Protein AF-A0A5N8TF70-F1 (afdb_monomer)

Radius of gyration: 18.26 Å; Cα contacts (8 Å, |Δi|>4): 364; chains: 1; bounding box: 49×34×46 Å

Sequence (212 aa):
QWVAPNDLQQQDSGERATALRNVDLVRLGMAGNLKGFQLQIANGDVVRGDEVDYNGQPAGYAKDAWEVQNYVSKHDNQTLWDNNQYKFPYAMPLSTRVRAQAVSLSTALLGQGVPFIHMGSELLRSKSMQRDSYDSGDWYNRVDFTQQTTQWDKGLPREDKDGYNWPMIETVIANHNSEAKPTPQAISNMDSYFNELVALRTSSGLFHLGQG

Solvent-accessible surface area (backbone atoms only — not comparable to full-atom values): 11614 Å² total; per-residue (Å²): 130,97,74,73,75,25,87,83,58,76,93,60,91,59,53,64,60,52,52,40,51,51,48,42,53,50,53,40,45,28,67,8,24,21,28,81,48,72,46,73,39,79,90,67,52,76,41,38,23,44,71,38,78,48,94,89,36,54,54,14,72,28,68,30,12,69,78,29,76,32,58,80,39,43,82,66,44,38,29,52,49,35,53,44,55,80,54,46,33,46,85,50,48,41,72,56,53,46,51,51,52,48,55,53,51,42,51,24,50,62,9,32,18,40,59,46,81,36,91,42,64,44,48,57,32,20,34,19,64,25,42,73,52,91,83,51,57,63,78,37,66,48,77,52,89,84,41,64,54,56,24,57,85,73,55,80,42,60,56,96,81,38,46,91,48,42,71,58,49,52,53,45,56,69,58,22,57,71,34,70,55,71,44,40,67,54,24,52,50,33,37,51,50,43,53,50,46,52,50,58,34,73,71,42,67,84,38,53,70,50,73,96

pLDDT: mean 96.02, std 6.33, range [58.78, 98.88]

Nearest PDB structures (foldseek):
  2fgz-assembly1_A  TM=9.613E-01  e=2.473E-21  Klebsiella pneumoniae
  6j34-assembly1_A  TM=9.631E-01  e=2.776E-21  Klebsiella pneumoniae
  6j35-assembly2_B  TM=9.660E-01  e=3.498E-21  Klebsiella pneumoniae
  6j33-assembly2_B  TM=9.660E-01  e=3.498E-21  Klebsiella pneumoniae
  2fhc-assembly1_A  TM=9.626E-01  e=3.116E-21  Klebsiella pneumoniae

Foldseek 3Di:
DQDAFAPPDDDDPCPNVVVQLVVVLLVCVLQLLAQADWDQGPVRDIDGQQPRDDPNGRSRDDQWSAVDEDEDAAQAFWGPLLVVLLGHYLPQALLNSLVVLLVSQLSQLQGQHHYDDYPCSLQSAGLQRARGCVPVPCQSVPDDPVLAAHSHPVDDYDCVRCVVCVVVSCVSSVRSPCRSGDGSVSRVVSNVSVVVSNCVCVVDCVSHVGGD

Secondary structure (DSSP, 8-state):
------TTPPP-TTHHHHHHHHHHHHHHHHTT-BSS-EEE-TTS-EEEGGGSEETTEES--BSSGGG-EE-S--SSS--HHHHHHHHS-TT--HHHHHHHHHHHHHHHHSSSSEE---TTGGGT---TT-S--TTSHHHHH---TTSS--STTSSPPPHHHHGGGHHHHHHHHHHHTTTTS--HHHHHHHHHHHHHHHHHHHT-GGG-----

Structure (mmCIF, N/CA/C/O backbone):
data_AF-A0A5N8TF70-F1
#
_entry.id   AF-A0A5N8TF70-F1
#
loop_
_atom_site.group_PDB
_atom_site.id
_atom_site.type_symbol
_atom_site.label_atom_id
_atom_site.label_alt_id
_atom_site.label_comp_id
_atom_site.label_asym_id
_atom_site.label_entity_id
_atom_site.label_seq_id
_atom_site.pdbx_PDB_ins_code
_atom_site.Cartn_x
_atom_site.Cartn_y
_atom_site.Cartn_z
_atom_site.occupancy
_atom_site.B_iso_or_equiv
_atom_site.auth_seq_id
_atom_site.auth_comp_id
_atom_site.auth_asym_id
_atom_site.auth_atom_id
_atom_site.pdbx_PDB_model_num
ATOM 1 N N . GLN A 1 1 ? -13.957 15.164 -8.367 1.00 58.78 1 GLN A N 1
ATOM 2 C CA . GLN A 1 1 ? -13.851 13.770 -8.848 1.00 58.78 1 GLN A CA 1
ATOM 3 C C . GLN A 1 1 ? -13.478 12.902 -7.645 1.00 58.78 1 GLN A C 1
ATOM 5 O O . GLN A 1 1 ? -12.607 13.328 -6.901 1.00 58.78 1 GLN A O 1
ATOM 10 N N . TRP A 1 2 ? -14.182 11.791 -7.379 1.00 69.38 2 TRP A N 1
ATOM 11 C CA . TRP A 1 2 ? -14.006 10.974 -6.152 1.00 69.38 2 TRP A CA 1
ATOM 12 C C . TRP A 1 2 ? -13.052 9.781 -6.328 1.00 69.38 2 TRP A C 1
ATOM 14 O O . TRP A 1 2 ? -12.608 9.206 -5.342 1.00 69.38 2 TRP A O 1
ATOM 24 N N . VAL A 1 3 ? -12.747 9.419 -7.576 1.00 82.00 3 VAL A N 1
ATOM 25 C CA . VAL A 1 3 ? -11.869 8.306 -7.960 1.00 82.00 3 VAL A CA 1
ATOM 26 C C . VAL A 1 3 ? -10.959 8.739 -9.111 1.00 82.00 3 VAL A C 1
ATOM 28 O O . VAL A 1 3 ? -11.325 9.624 -9.888 1.00 82.00 3 VAL A O 1
ATOM 31 N N . ALA A 1 4 ? -9.785 8.121 -9.220 1.00 86.25 4 ALA A N 1
ATOM 32 C CA . ALA A 1 4 ? -8.862 8.286 -10.341 1.00 86.25 4 ALA A CA 1
ATOM 33 C C . ALA A 1 4 ? -8.751 6.939 -11.082 1.00 86.25 4 ALA A C 1
ATOM 35 O O . ALA A 1 4 ? -7.916 6.123 -10.690 1.00 86.25 4 ALA A O 1
ATOM 36 N N . PRO A 1 5 ? -9.624 6.666 -12.071 1.00 88.56 5 PRO A N 1
ATOM 37 C CA . PRO A 1 5 ? -9.598 5.406 -12.809 1.00 88.56 5 PRO A CA 1
ATOM 38 C C . PRO A 1 5 ? -8.309 5.301 -13.627 1.00 88.56 5 PRO A C 1
ATOM 40 O O . PRO A 1 5 ? -7.808 6.313 -14.121 1.00 88.56 5 PRO A O 1
ATOM 43 N N . ASN A 1 6 ? -7.773 4.088 -13.760 1.00 91.75 6 ASN A N 1
ATOM 44 C CA . ASN A 1 6 ? -6.630 3.850 -14.640 1.00 91.75 6 ASN A CA 1
ATOM 45 C C . ASN A 1 6 ? -7.067 3.774 -16.112 1.00 91.75 6 ASN A C 1
ATOM 47 O O . ASN A 1 6 ? -8.250 3.674 -16.429 1.00 91.75 6 ASN A O 1
ATOM 51 N N . ASP A 1 7 ? -6.094 3.793 -17.015 1.00 93.31 7 ASP A N 1
ATOM 52 C CA . ASP A 1 7 ? -6.307 3.875 -18.464 1.00 93.31 7 ASP A CA 1
ATOM 53 C C . ASP A 1 7 ? -6.914 2.602 -19.081 1.00 93.31 7 ASP A C 1
ATOM 55 O O . ASP A 1 7 ? -7.324 2.609 -20.240 1.00 93.31 7 ASP A O 1
ATOM 59 N N . LEU A 1 8 ? -6.971 1.506 -18.318 1.00 89.62 8 LEU A N 1
ATOM 60 C CA . LEU A 1 8 ? -7.546 0.226 -18.745 1.00 89.62 8 LEU A CA 1
ATOM 61 C C . LEU A 1 8 ? -8.953 -0.004 -18.187 1.00 89.62 8 LEU A C 1
ATOM 63 O O . LEU A 1 8 ? -9.647 -0.932 -18.607 1.00 89.62 8 LEU A O 1
ATOM 67 N N . GLN A 1 9 ? -9.375 0.816 -17.230 1.00 84.38 9 GLN A N 1
ATOM 68 C CA . GLN A 1 9 ? -10.684 0.725 -16.620 1.00 84.38 9 GLN A CA 1
ATOM 69 C C . GLN A 1 9 ? -11.727 1.332 -17.561 1.00 84.38 9 GLN A C 1
ATOM 71 O O . GLN A 1 9 ? -11.659 2.502 -17.934 1.00 84.38 9 GLN A O 1
ATOM 76 N N . GLN A 1 10 ? -12.721 0.531 -17.941 1.00 76.62 10 GLN A N 1
ATOM 77 C CA . GLN A 1 10 ? -13.900 1.042 -18.636 1.00 76.62 10 GLN A CA 1
ATOM 78 C C . GLN A 1 10 ? -14.737 1.848 -17.638 1.00 76.62 10 GLN A C 1
ATOM 80 O O . GLN A 1 10 ? -14.970 1.372 -16.529 1.00 76.62 10 GLN A O 1
ATOM 85 N N . GLN A 1 11 ? -15.179 3.053 -18.019 1.00 68.12 11 GLN A N 1
ATOM 86 C CA . GLN A 1 11 ? -16.009 3.887 -17.146 1.00 68.12 11 GLN A CA 1
ATOM 87 C C . GLN A 1 11 ? -17.294 3.145 -16.765 1.00 68.12 11 GLN A C 1
ATOM 89 O O . GLN A 1 11 ? -18.118 2.855 -17.634 1.00 68.12 11 GLN A O 1
ATOM 94 N N . ASP A 1 12 ? -17.483 2.891 -15.469 1.00 68.50 12 ASP A N 1
ATOM 95 C CA . ASP A 1 12 ? -18.727 2.343 -14.924 1.00 68.50 12 ASP A CA 1
ATOM 96 C C . ASP A 1 12 ? -19.321 3.248 -13.828 1.00 68.50 12 ASP A C 1
ATOM 98 O O . ASP A 1 12 ? -18.643 3.854 -12.999 1.00 68.50 12 ASP A O 1
ATOM 102 N N . SER A 1 13 ? -20.649 3.298 -13.811 1.00 63.06 13 SER A N 1
ATOM 103 C CA . SER A 1 13 ? -21.499 3.901 -12.789 1.00 63.06 13 SER A CA 1
ATOM 104 C C . SER A 1 13 ? -21.288 3.356 -11.361 1.00 63.06 13 SER A C 1
ATOM 106 O O . SER A 1 13 ? -21.580 4.069 -10.397 1.00 63.06 13 SER A O 1
ATOM 108 N N . GLY A 1 14 ? -20.756 2.135 -11.194 1.00 76.00 14 GLY A N 1
ATOM 109 C CA . GLY A 1 14 ? -20.535 1.475 -9.898 1.00 76.00 14 GLY A CA 1
ATOM 110 C C . GLY A 1 14 ? -19.250 1.860 -9.144 1.00 76.00 14 GLY A C 1
ATOM 111 O O . GLY A 1 14 ? -19.075 1.480 -7.979 1.00 76.00 14 GLY A O 1
ATOM 112 N N . GLU A 1 15 ? -18.348 2.633 -9.755 1.00 82.12 15 GLU A N 1
ATOM 113 C CA . GLU A 1 15 ? -17.014 2.919 -9.200 1.00 82.12 15 GLU A CA 1
ATOM 114 C C . GLU A 1 15 ? -17.065 3.653 -7.861 1.00 82.12 15 GLU A C 1
ATOM 116 O O . GLU A 1 15 ? -16.368 3.299 -6.908 1.00 82.12 15 GLU A O 1
ATOM 121 N N . ARG A 1 16 ? -17.931 4.667 -7.764 1.00 87.50 16 ARG A N 1
ATOM 122 C CA . ARG A 1 16 ? -18.065 5.460 -6.541 1.00 87.50 16 ARG A CA 1
ATOM 123 C C . ARG A 1 16 ? -18.612 4.619 -5.392 1.00 87.50 16 ARG A C 1
ATOM 125 O O . ARG A 1 16 ? -18.113 4.739 -4.278 1.00 87.50 16 ARG A O 1
ATOM 132 N N . ALA A 1 17 ? -19.619 3.788 -5.651 1.00 90.44 17 ALA A N 1
ATOM 133 C CA . ALA A 1 17 ? -20.205 2.924 -4.629 1.00 90.44 17 ALA A CA 1
ATOM 134 C C . ALA A 1 17 ? -19.167 1.924 -4.100 1.00 90.44 17 ALA A C 1
ATOM 136 O O . ALA A 1 17 ? -19.013 1.772 -2.890 1.00 90.44 17 ALA A O 1
ATOM 137 N N . THR A 1 18 ? -18.384 1.327 -5.002 1.00 90.88 18 THR A N 1
ATOM 138 C CA . THR A 1 18 ? -17.284 0.422 -4.643 1.00 90.88 18 THR A CA 1
ATOM 139 C C . THR A 1 18 ? -16.205 1.136 -3.828 1.00 90.88 18 THR A C 1
ATOM 141 O O . THR A 1 18 ? -15.769 0.627 -2.798 1.00 90.88 18 THR A O 1
ATOM 144 N N . ALA A 1 19 ? -15.798 2.341 -4.239 1.00 92.50 19 ALA A N 1
ATOM 145 C CA . ALA A 1 19 ? -14.812 3.132 -3.508 1.00 92.50 19 ALA A CA 1
ATOM 146 C C . ALA A 1 19 ? -15.293 3.491 -2.093 1.00 92.50 19 ALA A C 1
ATOM 148 O O . ALA A 1 19 ? -14.534 3.345 -1.139 1.00 92.50 19 ALA A O 1
ATOM 149 N N . LEU A 1 20 ? -16.555 3.905 -1.942 1.00 94.44 20 LEU A N 1
ATOM 150 C CA . LEU A 1 20 ? -17.134 4.221 -0.635 1.00 94.44 20 LEU A CA 1
ATOM 151 C C . LEU A 1 20 ? -17.220 2.981 0.267 1.00 94.44 20 LEU A C 1
ATOM 153 O O . LEU A 1 20 ? -16.841 3.055 1.431 1.00 94.44 20 LEU A O 1
ATOM 157 N N . ARG A 1 21 ? -17.601 1.824 -0.285 1.00 95.00 21 ARG A N 1
ATOM 158 C CA . ARG A 1 21 ? -17.580 0.552 0.450 1.00 95.00 21 ARG A CA 1
ATOM 159 C C . ARG A 1 21 ? -16.167 0.173 0.913 1.00 95.00 21 ARG A C 1
ATOM 161 O O . ARG A 1 21 ? -15.985 -0.278 2.040 1.00 95.00 21 ARG A O 1
ATOM 168 N N . ASN A 1 22 ? -15.150 0.377 0.073 1.00 96.25 22 ASN A N 1
ATOM 169 C CA . ASN A 1 22 ? -13.757 0.139 0.463 1.00 96.25 22 ASN A CA 1
ATOM 170 C C . ASN A 1 22 ? -13.299 1.099 1.573 1.00 96.25 22 ASN A C 1
ATOM 172 O O . ASN A 1 22 ? -12.526 0.698 2.439 1.00 96.25 22 ASN A O 1
ATOM 176 N N . VAL A 1 23 ? -13.788 2.344 1.582 1.00 96.69 23 VAL A N 1
ATOM 177 C CA . VAL A 1 23 ? -13.525 3.293 2.675 1.00 96.69 23 VAL A CA 1
ATOM 178 C C . VAL A 1 23 ? -14.121 2.795 3.990 1.00 96.69 23 VAL A C 1
ATOM 180 O O . VAL A 1 23 ? -13.448 2.897 5.013 1.00 96.69 23 VAL A O 1
ATOM 183 N N . ASP A 1 24 ? -15.322 2.215 3.983 1.00 98.19 24 ASP A N 1
ATOM 184 C CA . ASP A 1 24 ? -15.923 1.636 5.192 1.00 98.19 24 ASP A CA 1
ATOM 185 C C . ASP A 1 24 ? -15.060 0.499 5.762 1.00 98.19 24 ASP A C 1
ATOM 187 O O . ASP A 1 24 ? -14.770 0.487 6.959 1.00 98.19 24 ASP A O 1
ATOM 191 N N . LEU A 1 25 ? -14.557 -0.392 4.897 1.00 98.62 25 LEU A N 1
ATOM 192 C CA . LEU A 1 25 ? -13.632 -1.465 5.285 1.00 98.62 25 LEU A CA 1
ATOM 193 C C . LEU A 1 25 ? -12.316 -0.920 5.856 1.00 98.62 25 LEU A C 1
ATOM 195 O O . LEU A 1 25 ? -11.848 -1.391 6.890 1.00 98.62 25 LEU A O 1
ATOM 199 N N . VAL A 1 26 ? -11.725 0.093 5.216 1.00 98.56 26 VAL A N 1
ATOM 200 C CA . VAL A 1 26 ? -10.489 0.725 5.704 1.00 98.56 26 VAL A CA 1
ATOM 201 C C . VAL A 1 26 ? -10.723 1.392 7.058 1.00 98.56 26 VAL A C 1
ATOM 203 O O . VAL A 1 26 ? -9.919 1.207 7.966 1.00 98.56 26 VAL A O 1
ATOM 206 N N . ARG A 1 27 ? -11.831 2.124 7.237 1.00 98.62 27 ARG A N 1
ATOM 207 C CA . ARG A 1 27 ? -12.177 2.768 8.516 1.00 98.62 27 ARG A CA 1
ATOM 208 C C . ARG A 1 27 ? -12.371 1.739 9.626 1.00 98.62 27 ARG A C 1
ATOM 210 O O . ARG A 1 27 ? -11.856 1.944 10.722 1.00 98.62 27 ARG A O 1
ATOM 217 N N . LEU A 1 28 ? -13.054 0.630 9.339 1.00 98.69 28 LEU A N 1
ATOM 218 C CA . LEU A 1 28 ? -13.219 -0.472 10.285 1.00 98.69 28 LEU A CA 1
ATOM 219 C C . LEU A 1 28 ? -11.872 -1.123 10.642 1.00 98.69 28 LEU A C 1
ATOM 221 O O . LEU A 1 28 ? -11.569 -1.297 11.822 1.00 98.69 28 LEU A O 1
ATOM 225 N N . GLY A 1 29 ? -11.021 -1.403 9.650 1.00 98.38 29 GLY A N 1
ATOM 226 C CA . GLY A 1 29 ? -9.670 -1.931 9.866 1.00 98.38 29 GLY A CA 1
ATOM 227 C C . GLY A 1 29 ? -8.791 -0.995 10.703 1.00 98.38 29 GLY A C 1
ATOM 228 O O . GLY A 1 29 ? -8.104 -1.436 11.629 1.00 98.38 29 GLY A O 1
ATOM 229 N N . MET A 1 30 ? -8.867 0.316 10.450 1.00 98.62 30 MET A N 1
ATOM 230 C CA . MET A 1 30 ? -8.182 1.343 11.244 1.00 98.62 30 MET A CA 1
ATOM 231 C C . MET A 1 30 ? -8.702 1.422 12.685 1.00 98.62 30 MET A C 1
ATOM 233 O O . MET A 1 30 ? -7.928 1.742 13.583 1.00 98.62 30 MET A O 1
ATOM 237 N N . ALA A 1 31 ? -9.966 1.075 12.938 1.00 98.19 31 ALA A N 1
ATOM 238 C CA . ALA A 1 31 ? -10.538 0.961 14.281 1.00 98.19 31 ALA A CA 1
ATOM 239 C C . ALA A 1 31 ? -10.210 -0.373 14.986 1.00 98.19 31 ALA A C 1
ATOM 241 O O . ALA A 1 31 ? -10.761 -0.656 16.043 1.00 98.19 31 ALA A O 1
ATOM 242 N N . GLY A 1 32 ? -9.313 -1.196 14.427 1.00 97.81 32 GLY A N 1
ATOM 243 C CA . GLY A 1 32 ? -8.926 -2.486 15.009 1.00 97.81 32 GLY A CA 1
ATOM 244 C C . GLY A 1 32 ? -9.801 -3.651 14.556 1.00 97.81 32 GLY A C 1
ATOM 245 O O . GLY A 1 32 ? -9.780 -4.693 15.195 1.00 97.81 32 GLY A O 1
ATOM 246 N N . ASN A 1 33 ? -10.571 -3.479 13.476 1.00 98.38 33 ASN A N 1
ATOM 247 C CA . ASN A 1 33 ? -11.397 -4.506 12.836 1.00 98.38 33 ASN A CA 1
ATOM 248 C C . ASN A 1 33 ? -12.300 -5.295 13.811 1.00 98.38 33 ASN A C 1
ATOM 250 O O . ASN A 1 33 ? -12.470 -6.517 13.712 1.00 98.38 33 ASN A O 1
ATOM 254 N N . LEU A 1 34 ? -12.848 -4.570 14.787 1.00 98.56 34 LEU A N 1
ATOM 255 C CA . LEU A 1 34 ? -13.581 -5.108 15.928 1.00 98.56 34 LEU A CA 1
ATOM 256 C C . LEU A 1 34 ? -15.020 -5.466 15.548 1.00 98.56 34 LEU A C 1
ATOM 258 O O . LEU A 1 34 ? -15.678 -4.710 14.834 1.00 98.56 34 LEU A O 1
ATOM 262 N N . LYS A 1 35 ? -15.552 -6.562 16.099 1.00 98.50 35 LYS A N 1
ATOM 263 C CA . LYS A 1 35 ? -16.960 -6.960 15.902 1.00 98.50 35 LYS A CA 1
ATOM 264 C C . LYS A 1 35 ? -17.932 -5.889 16.390 1.00 98.50 35 LYS A C 1
ATOM 266 O O . LYS A 1 35 ? -18.884 -5.556 15.697 1.00 98.50 35 LYS A O 1
ATOM 271 N N . GLY A 1 36 ? -17.689 -5.363 17.592 1.00 98.00 36 GLY A N 1
ATOM 272 C CA . GLY A 1 36 ? -18.610 -4.465 18.294 1.00 98.00 36 GLY A CA 1
ATOM 273 C C . GLY A 1 36 ? -18.493 -2.987 17.920 1.00 98.00 36 GLY A C 1
ATOM 274 O O . GLY A 1 36 ? -19.343 -2.202 18.338 1.00 98.00 36 GLY A O 1
ATOM 275 N N . PHE A 1 37 ? -17.473 -2.592 17.151 1.00 98.31 37 PHE A N 1
ATOM 276 C CA . PHE A 1 37 ? -17.262 -1.188 16.796 1.00 98.31 37 PHE A CA 1
ATOM 277 C C . PHE A 1 37 ? -18.386 -0.687 15.889 1.00 98.31 37 PHE A C 1
ATOM 279 O O . PHE A 1 37 ? -18.695 -1.323 14.885 1.00 98.31 37 PHE A O 1
ATOM 286 N N . GLN A 1 38 ? -18.989 0.449 16.235 1.00 98.25 38 GLN A N 1
ATOM 287 C CA . GLN A 1 38 ? -20.056 1.053 15.444 1.00 98.25 38 GLN A CA 1
ATOM 288 C C . GLN A 1 38 ? -19.505 2.140 14.527 1.00 98.25 38 GLN A C 1
ATOM 290 O O . GLN A 1 38 ? -18.785 3.036 14.969 1.00 98.25 38 GLN A O 1
ATOM 295 N N . LEU A 1 39 ? -19.883 2.092 13.252 1.00 98.25 39 LEU A N 1
ATOM 296 C CA . LEU A 1 39 ? -19.524 3.104 12.265 1.00 98.25 39 LEU A CA 1
ATOM 297 C C . LEU A 1 39 ? -20.700 3.426 11.350 1.00 98.25 39 LEU A C 1
ATOM 299 O O . LEU A 1 39 ? -21.502 2.558 11.013 1.00 98.25 39 LEU A O 1
ATOM 303 N N . GLN A 1 40 ? -20.772 4.689 10.930 1.00 98.38 40 GLN A N 1
ATOM 304 C CA . GLN A 1 40 ? -21.657 5.087 9.846 1.00 98.38 40 GLN A CA 1
ATOM 305 C C . GLN A 1 40 ? -21.015 4.713 8.506 1.00 98.38 40 GLN A C 1
ATOM 307 O O . GLN A 1 40 ? -19.937 5.235 8.182 1.00 98.38 40 GLN A O 1
ATOM 312 N N . ILE A 1 41 ? -21.673 3.825 7.762 1.00 97.19 41 ILE A N 1
ATOM 313 C CA . ILE A 1 41 ? -21.232 3.330 6.452 1.00 97.19 41 ILE A CA 1
ATOM 314 C C . ILE A 1 41 ? -21.776 4.195 5.304 1.00 97.19 41 ILE A C 1
ATOM 316 O O . ILE A 1 41 ? -22.584 5.104 5.506 1.00 97.19 41 IL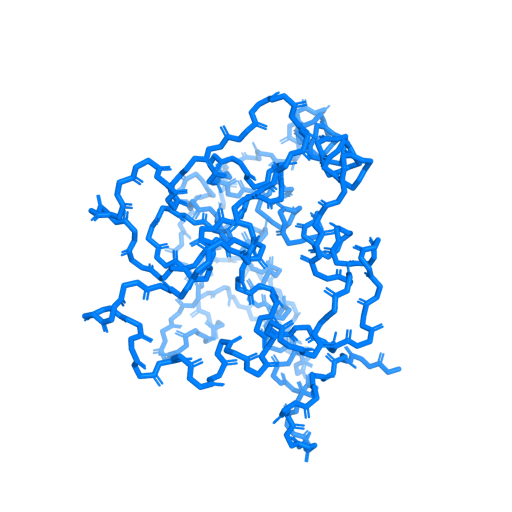E A O 1
ATOM 320 N N . ALA A 1 42 ? -21.325 3.929 4.079 1.00 94.50 42 ALA A N 1
ATOM 321 C CA . ALA A 1 42 ? -21.574 4.746 2.893 1.00 94.50 42 ALA A CA 1
ATOM 322 C C . ALA A 1 42 ? -23.052 5.033 2.576 1.00 94.50 42 ALA A C 1
ATOM 324 O O . ALA A 1 42 ? -23.355 6.070 1.982 1.00 94.50 42 ALA A O 1
ATOM 325 N N . ASN A 1 43 ? -23.967 4.128 2.936 1.00 93.88 43 ASN A N 1
ATOM 326 C CA . ASN A 1 43 ? -25.407 4.298 2.712 1.00 93.88 43 ASN A CA 1
ATOM 327 C C . ASN A 1 43 ? -26.096 5.157 3.795 1.00 93.88 43 ASN A C 1
ATOM 329 O O . ASN A 1 43 ? -27.280 5.455 3.664 1.00 93.88 43 ASN A O 1
ATOM 333 N N . GLY A 1 44 ? -25.357 5.582 4.825 1.00 96.31 44 GLY A N 1
ATOM 334 C CA . GLY A 1 44 ? -25.839 6.403 5.933 1.00 96.31 44 GLY A CA 1
ATOM 335 C C . GLY A 1 44 ? -26.217 5.621 7.192 1.00 96.31 44 GLY A C 1
ATOM 336 O O . GLY A 1 44 ? -26.386 6.258 8.235 1.00 96.31 44 GLY A O 1
ATOM 337 N N . ASP A 1 45 ? -26.297 4.291 7.129 1.00 97.81 45 ASP A N 1
ATOM 338 C CA . ASP A 1 45 ? -26.649 3.446 8.270 1.00 97.81 45 ASP A CA 1
ATOM 339 C C . ASP A 1 45 ? -25.504 3.376 9.287 1.00 97.81 45 ASP A C 1
ATOM 341 O O . ASP A 1 45 ? -24.326 3.410 8.928 1.00 97.81 45 ASP A O 1
ATOM 345 N N . VAL A 1 46 ? -25.852 3.252 10.570 1.00 98.56 46 VAL A N 1
ATOM 346 C CA . VAL A 1 46 ? -24.899 2.938 11.642 1.00 98.56 46 VAL A CA 1
ATOM 347 C C . VAL A 1 46 ? -24.976 1.445 11.914 1.00 98.56 46 VAL A C 1
ATOM 349 O O . VAL A 1 46 ? -26.009 0.954 12.366 1.00 98.56 46 VAL A O 1
ATOM 352 N N . VAL A 1 47 ? -23.882 0.738 11.653 1.00 98.56 47 VAL A N 1
ATOM 353 C CA . VAL A 1 47 ? -23.792 -0.722 11.790 1.00 98.56 47 VAL A CA 1
ATOM 354 C C . VAL A 1 47 ? -22.622 -1.103 12.688 1.00 98.56 47 VAL A C 1
ATOM 356 O O . VAL A 1 47 ? -21.701 -0.304 12.889 1.00 98.56 47 VAL A O 1
ATOM 359 N N . ARG A 1 48 ? -22.650 -2.312 13.250 1.00 98.56 48 ARG A N 1
ATOM 360 C CA . ARG A 1 48 ? -21.491 -2.907 13.927 1.00 98.56 48 ARG A CA 1
ATOM 361 C C . ARG A 1 48 ? -20.476 -3.426 12.907 1.00 98.56 48 ARG A C 1
ATOM 363 O O . ARG A 1 48 ? -20.821 -3.725 11.767 1.00 98.56 48 ARG A O 1
ATOM 370 N N . GLY A 1 49 ? -19.224 -3.595 13.320 1.00 98.56 49 GLY A N 1
ATOM 371 C CA . GLY A 1 49 ? -18.169 -4.131 12.462 1.00 98.56 49 GLY A CA 1
ATOM 372 C C . GLY A 1 49 ? -18.478 -5.526 11.914 1.00 98.56 49 GLY A C 1
ATOM 373 O O . GLY A 1 49 ? -18.143 -5.814 10.767 1.00 98.56 49 GLY A O 1
ATOM 374 N N . ASP A 1 50 ? -19.166 -6.370 12.689 1.00 98.56 50 ASP A N 1
ATOM 375 C CA . ASP A 1 50 ? -19.601 -7.702 12.242 1.00 98.56 50 ASP A CA 1
ATOM 376 C C . ASP A 1 50 ? -20.782 -7.695 11.248 1.00 98.56 50 ASP A C 1
ATOM 378 O O . ASP A 1 50 ? -21.099 -8.727 10.660 1.00 98.56 50 ASP A O 1
ATOM 382 N N . GLU A 1 51 ? -21.398 -6.537 11.009 1.00 98.44 51 GLU A N 1
ATOM 383 C CA . GLU A 1 51 ? -22.466 -6.335 10.019 1.00 98.44 51 GLU A CA 1
ATOM 384 C C . GLU A 1 51 ? -21.936 -5.758 8.694 1.00 98.44 51 GLU A C 1
ATOM 386 O O . GLU A 1 51 ? -22.667 -5.692 7.705 1.00 98.44 51 GLU A O 1
ATOM 391 N N . VAL A 1 52 ? -20.661 -5.355 8.643 1.00 98.19 52 VAL A N 1
ATOM 392 C CA . VAL A 1 52 ? -20.009 -4.897 7.410 1.00 98.19 52 VAL A CA 1
ATOM 393 C C . VAL A 1 52 ? -19.585 -6.107 6.576 1.00 98.19 52 VAL A C 1
ATOM 395 O O . VAL A 1 52 ? -18.847 -6.961 7.056 1.00 98.19 52 VAL A O 1
ATOM 398 N N . ASP A 1 53 ? -20.010 -6.177 5.310 1.00 97.12 53 ASP A N 1
ATOM 399 C CA . ASP A 1 53 ? -19.681 -7.300 4.422 1.00 97.12 53 ASP A CA 1
ATOM 400 C C . ASP A 1 53 ? -18.277 -7.184 3.808 1.00 97.12 53 ASP A C 1
ATOM 402 O O . ASP A 1 53 ? -17.949 -6.206 3.121 1.00 97.12 53 ASP A O 1
ATOM 406 N N . TYR A 1 54 ? -17.494 -8.250 3.940 1.00 97.50 54 TYR A N 1
ATOM 407 C CA . TYR A 1 54 ? -16.257 -8.492 3.211 1.00 97.50 54 TYR A CA 1
ATOM 408 C C . TYR A 1 54 ? -16.351 -9.831 2.472 1.00 97.50 54 TYR A C 1
ATOM 410 O O . TYR A 1 54 ? -16.102 -10.894 3.037 1.00 97.50 54 TYR A O 1
ATOM 418 N N . ASN A 1 55 ? -16.713 -9.778 1.187 1.00 95.69 55 ASN A N 1
ATOM 419 C CA . ASN A 1 55 ? -16.838 -10.951 0.314 1.00 95.69 55 ASN A CA 1
ATOM 420 C C . ASN A 1 55 ? -17.759 -12.056 0.876 1.00 95.69 55 ASN A C 1
ATOM 422 O O . ASN A 1 55 ? -17.436 -13.241 0.788 1.00 95.69 55 ASN A O 1
ATOM 426 N N . GLY A 1 56 ? -18.907 -11.680 1.447 1.00 96.56 56 GLY A N 1
ATOM 427 C CA . GLY A 1 56 ? -19.880 -12.611 2.023 1.00 96.56 56 GLY A CA 1
ATOM 428 C C . GLY A 1 56 ? -19.588 -13.026 3.467 1.00 96.56 56 GLY A C 1
ATOM 429 O O . GLY A 1 56 ? -20.214 -13.965 3.957 1.00 96.56 56 GLY A O 1
ATOM 430 N N . GLN A 1 57 ? -18.622 -12.389 4.133 1.00 97.62 57 GLN A N 1
ATOM 431 C CA . GLN A 1 57 ? -18.239 -12.662 5.519 1.00 97.62 57 GLN A CA 1
ATOM 432 C C . GLN A 1 57 ? -18.249 -11.374 6.353 1.00 97.62 57 GLN A C 1
ATOM 434 O O . GLN A 1 57 ? -18.007 -10.297 5.802 1.00 97.62 57 GLN A O 1
ATOM 439 N N . PRO A 1 58 ? -18.463 -11.463 7.679 1.00 98.06 58 PRO A N 1
ATOM 440 C CA . PRO A 1 58 ? -18.273 -10.334 8.585 1.00 98.06 58 PRO A CA 1
ATOM 441 C C . PRO A 1 58 ? -16.861 -9.753 8.460 1.00 98.06 58 PRO A C 1
ATOM 443 O O . PRO A 1 58 ? -15.873 -10.460 8.669 1.00 98.06 58 PRO A O 1
ATOM 446 N N . ALA A 1 59 ? -16.761 -8.467 8.124 1.00 98.31 59 ALA A N 1
ATOM 447 C CA . ALA A 1 59 ? -15.484 -7.775 8.022 1.00 98.31 59 ALA A CA 1
ATOM 448 C C . ALA A 1 59 ? -14.843 -7.630 9.405 1.00 98.31 59 ALA A C 1
ATOM 450 O O . ALA A 1 59 ? -13.681 -7.991 9.576 1.00 98.31 59 ALA A O 1
ATOM 451 N N . GLY A 1 60 ? -15.601 -7.149 10.397 1.00 98.38 60 GLY A N 1
ATOM 452 C CA . GLY A 1 60 ? -15.167 -7.064 11.787 1.00 98.38 60 GLY A CA 1
ATOM 453 C C . GLY A 1 60 ? -15.243 -8.427 12.464 1.00 98.38 60 GLY A C 1
ATOM 454 O O . GLY A 1 60 ? -16.309 -9.036 12.544 1.00 98.38 60 GLY A O 1
ATOM 455 N N . TYR A 1 61 ? -14.111 -8.907 12.973 1.00 98.31 61 TYR A N 1
ATOM 456 C CA . TYR A 1 61 ? -13.997 -10.254 13.542 1.00 98.31 61 TYR A CA 1
ATOM 457 C C . TYR A 1 61 ? -13.255 -10.306 14.877 1.00 98.31 61 TYR A C 1
ATOM 459 O O . TYR A 1 61 ? -13.307 -11.340 15.544 1.00 98.31 61 TYR A O 1
ATOM 467 N N . ALA A 1 62 ? -12.567 -9.238 15.274 1.00 98.25 62 ALA A N 1
ATOM 468 C CA . ALA A 1 62 ? -11.776 -9.225 16.497 1.00 98.25 62 ALA A CA 1
ATOM 469 C C . ALA A 1 62 ? -12.606 -8.785 17.704 1.00 98.25 62 ALA A C 1
ATOM 471 O O . ALA A 1 62 ? -13.576 -8.030 17.573 1.00 98.25 62 ALA A O 1
ATOM 472 N N . LYS A 1 63 ? -12.225 -9.265 18.886 1.00 97.94 63 LYS A N 1
ATOM 473 C CA . LYS A 1 63 ? -12.682 -8.698 20.154 1.00 97.94 63 LYS A CA 1
ATOM 474 C C . LYS A 1 63 ? -11.794 -7.529 20.561 1.00 97.94 63 LYS A C 1
ATOM 476 O O . LYS A 1 63 ? -12.315 -6.498 20.956 1.00 97.94 63 LYS A O 1
ATOM 481 N N . ASP A 1 64 ? -10.484 -7.700 20.441 1.00 97.94 64 ASP A N 1
ATOM 482 C CA . ASP A 1 64 ? -9.487 -6.715 20.843 1.00 97.94 64 ASP A CA 1
ATOM 483 C C . ASP A 1 64 ? -8.572 -6.371 19.661 1.00 97.94 64 ASP A C 1
ATOM 485 O O . ASP A 1 64 ? -8.248 -7.224 18.835 1.00 97.94 64 ASP A O 1
ATOM 489 N N . ALA A 1 65 ? -8.100 -5.125 19.585 1.00 96.75 65 ALA A N 1
ATOM 490 C CA . ALA A 1 65 ? -7.342 -4.653 18.423 1.00 96.75 65 ALA A CA 1
ATOM 491 C C . ALA A 1 65 ? -5.997 -5.384 18.234 1.00 96.7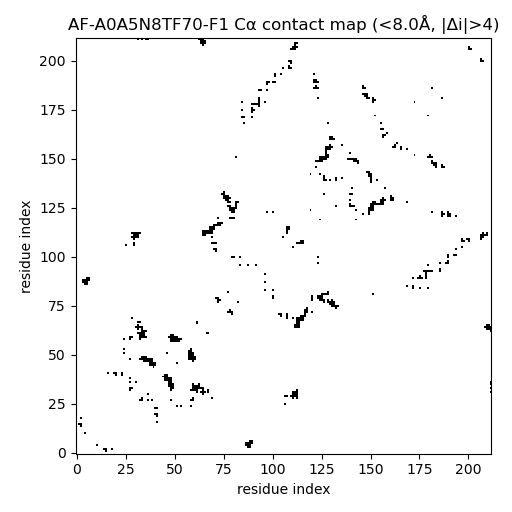5 65 ALA A C 1
ATOM 493 O O . ALA A 1 65 ? -5.492 -5.473 17.114 1.00 96.75 65 ALA A O 1
ATOM 494 N N . TRP A 1 66 ? -5.416 -5.942 19.303 1.00 95.56 66 TRP A N 1
ATOM 495 C CA . TRP A 1 66 ? -4.168 -6.712 19.221 1.00 95.56 66 TRP A CA 1
ATOM 496 C C . TRP A 1 66 ? -4.326 -8.061 18.497 1.00 95.56 66 TRP A C 1
ATOM 498 O O . TRP A 1 66 ? -3.326 -8.627 18.060 1.00 95.56 66 TRP A O 1
ATOM 508 N N . GLU A 1 67 ? -5.555 -8.559 18.321 1.00 97.88 67 GLU A N 1
ATOM 509 C CA . GLU A 1 67 ? -5.858 -9.766 17.533 1.00 97.88 67 GLU A CA 1
ATOM 510 C C . GLU A 1 67 ? -5.751 -9.515 16.016 1.00 97.88 67 GLU A C 1
ATOM 512 O O . GLU A 1 67 ? -5.839 -10.446 15.211 1.00 97.88 67 GLU A O 1
ATOM 517 N N . VAL A 1 68 ? -5.578 -8.255 15.604 1.00 98.25 68 VAL A N 1
ATOM 518 C CA . VAL A 1 68 ? -5.596 -7.831 14.204 1.00 98.25 68 VAL A CA 1
ATOM 519 C C . VAL A 1 68 ? -4.219 -7.383 13.765 1.00 98.25 68 VAL A C 1
ATOM 521 O O . VAL A 1 68 ? -3.634 -6.462 14.333 1.00 98.25 68 VAL A O 1
ATOM 524 N N . GLN A 1 69 ? -3.734 -7.993 12.687 1.00 98.12 69 GLN A N 1
ATOM 525 C CA . GLN A 1 69 ? -2.520 -7.575 12.008 1.00 98.12 69 GLN A CA 1
ATOM 526 C C . GLN A 1 69 ? -2.876 -6.870 10.696 1.00 98.12 69 GLN A C 1
ATOM 528 O O . GLN A 1 69 ? -3.226 -7.515 9.709 1.00 98.12 69 GLN A O 1
ATOM 533 N N . ASN A 1 70 ? -2.786 -5.540 10.678 1.00 98.31 70 ASN A N 1
ATOM 534 C CA . ASN A 1 70 ? -3.088 -4.743 9.490 1.00 98.31 70 ASN A CA 1
ATOM 535 C C . ASN A 1 70 ? -1.862 -4.650 8.576 1.00 98.31 70 ASN A C 1
ATOM 537 O O . ASN A 1 70 ? -0.772 -4.287 9.019 1.00 98.31 70 ASN A O 1
ATOM 541 N N . TYR A 1 71 ? -2.049 -4.921 7.285 1.00 98.62 71 TYR A N 1
ATOM 542 C CA . TYR A 1 71 ? -1.003 -4.807 6.273 1.00 98.62 71 TYR A CA 1
ATOM 543 C C . TYR A 1 71 ? -1.582 -4.428 4.910 1.00 98.62 71 TYR A C 1
ATOM 545 O O . TYR A 1 71 ? -2.728 -4.729 4.592 1.00 98.62 71 TYR A O 1
ATOM 553 N N . VAL A 1 72 ? -0.746 -3.809 4.077 1.00 98.44 72 VAL A N 1
ATOM 554 C CA . VAL A 1 72 ? -1.063 -3.483 2.670 1.00 98.44 72 VAL A CA 1
ATOM 555 C C . VAL A 1 72 ? -0.099 -4.141 1.678 1.00 98.44 72 VAL A C 1
ATOM 557 O O . VAL A 1 72 ? -0.224 -3.978 0.470 1.00 98.44 72 VAL A O 1
ATOM 560 N N . SER A 1 73 ? 0.892 -4.877 2.187 1.00 98.31 73 SER A N 1
ATOM 561 C CA . SER A 1 73 ? 1.908 -5.595 1.417 1.00 98.31 73 SER A CA 1
ATOM 562 C C . SER A 1 73 ? 2.575 -6.639 2.309 1.00 98.31 73 SER A C 1
ATOM 564 O O . SER A 1 73 ? 2.688 -6.443 3.520 1.00 98.31 73 SER A O 1
ATOM 566 N N . LYS A 1 74 ? 3.011 -7.750 1.715 1.00 98.38 74 LYS A N 1
ATOM 567 C CA . LYS A 1 74 ? 3.729 -8.847 2.379 1.00 98.38 74 LYS A CA 1
ATOM 568 C C . LYS A 1 74 ? 4.683 -9.522 1.387 1.00 98.38 74 LYS A C 1
ATOM 570 O O . LYS A 1 74 ? 4.827 -9.057 0.260 1.00 98.38 74 LYS A O 1
ATOM 575 N N . HIS A 1 75 ? 5.375 -10.576 1.821 1.00 98.44 75 HIS A N 1
ATOM 576 C CA . HIS A 1 75 ? 6.339 -11.277 0.971 1.00 98.44 75 HIS A CA 1
ATOM 577 C C . HIS A 1 75 ? 5.675 -12.012 -0.203 1.00 98.44 75 HIS A C 1
ATOM 579 O O . HIS A 1 75 ? 6.226 -11.960 -1.302 1.00 98.44 75 HIS A O 1
ATOM 585 N N . ASP A 1 76 ? 4.517 -12.641 0.022 1.00 97.88 76 ASP A N 1
ATOM 586 C CA . ASP A 1 76 ? 3.684 -13.203 -1.047 1.00 97.88 76 ASP A CA 1
ATOM 587 C C . ASP A 1 76 ? 2.892 -12.116 -1.770 1.00 97.88 76 ASP A C 1
ATOM 589 O O . ASP A 1 76 ? 2.501 -11.113 -1.165 1.00 97.88 76 ASP A O 1
ATOM 593 N N . ASN A 1 77 ? 2.513 -12.411 -3.013 1.00 98.31 77 ASN A N 1
ATOM 594 C CA . ASN A 1 77 ? 1.903 -11.471 -3.949 1.00 98.31 77 ASN A CA 1
ATOM 595 C C . ASN A 1 77 ? 2.864 -10.328 -4.321 1.00 98.31 77 ASN A C 1
ATOM 597 O O . ASN A 1 77 ? 4.027 -10.281 -3.910 1.00 98.31 77 ASN A O 1
ATOM 601 N N . GLN A 1 78 ? 2.384 -9.422 -5.171 1.00 98.56 78 GLN A N 1
ATOM 602 C CA . GLN A 1 78 ? 3.157 -8.268 -5.611 1.00 98.56 78 GLN A CA 1
ATOM 603 C C . GLN A 1 78 ? 3.515 -7.360 -4.427 1.00 98.56 78 GLN A C 1
ATOM 605 O O . GLN A 1 78 ? 2.771 -7.252 -3.448 1.00 98.56 78 GLN A O 1
ATOM 610 N N . THR A 1 79 ? 4.641 -6.649 -4.536 1.00 98.88 79 THR A N 1
ATOM 611 C CA . THR A 1 79 ? 4.958 -5.579 -3.583 1.00 98.88 79 THR A CA 1
ATOM 612 C C . THR A 1 79 ? 3.930 -4.450 -3.676 1.00 98.88 79 THR A C 1
ATOM 614 O O . THR A 1 79 ? 3.215 -4.327 -4.672 1.00 98.88 79 THR A O 1
ATOM 617 N N . LEU A 1 80 ? 3.882 -3.577 -2.664 1.00 98.81 80 LEU A N 1
ATOM 618 C CA . LEU A 1 80 ? 3.019 -2.392 -2.708 1.00 98.81 80 LEU A CA 1
ATOM 619 C C . LEU A 1 80 ? 3.300 -1.526 -3.943 1.00 98.81 80 LEU A C 1
ATOM 621 O O . LEU A 1 80 ? 2.359 -1.117 -4.619 1.00 98.81 80 LEU A O 1
ATOM 625 N N . TRP A 1 81 ? 4.581 -1.292 -4.256 1.00 98.81 81 TRP A N 1
ATOM 626 C CA . TRP A 1 81 ? 4.966 -0.502 -5.425 1.00 98.81 81 TRP A CA 1
ATOM 627 C C . TRP A 1 81 ? 4.453 -1.145 -6.714 1.00 98.81 81 TRP A C 1
ATOM 629 O O . TRP A 1 81 ? 3.782 -0.472 -7.489 1.00 98.81 81 TRP A O 1
ATOM 639 N N . ASP A 1 82 ? 4.687 -2.445 -6.907 1.00 98.75 82 ASP A N 1
ATOM 640 C CA . ASP A 1 82 ? 4.290 -3.162 -8.122 1.00 98.75 82 ASP A CA 1
ATOM 641 C C . ASP A 1 82 ? 2.763 -3.226 -8.273 1.00 98.75 82 ASP A C 1
ATOM 643 O O . ASP A 1 82 ? 2.217 -2.887 -9.323 1.00 98.75 82 ASP A O 1
ATOM 647 N N . ASN A 1 83 ? 2.044 -3.574 -7.199 1.00 98.44 83 ASN A N 1
ATOM 648 C CA . ASN A 1 83 ? 0.581 -3.631 -7.195 1.00 98.44 83 ASN A CA 1
ATOM 649 C C . ASN A 1 83 ? -0.054 -2.270 -7.517 1.00 98.44 83 ASN A C 1
ATOM 651 O O . ASN A 1 83 ? -1.057 -2.199 -8.228 1.00 98.44 83 ASN A O 1
ATOM 655 N N . ASN A 1 84 ? 0.544 -1.185 -7.024 1.00 98.06 84 ASN A N 1
ATOM 656 C CA . ASN A 1 84 ? 0.093 0.168 -7.313 1.00 98.06 84 ASN A CA 1
ATOM 657 C C . ASN A 1 84 ? 0.203 0.505 -8.806 1.00 98.06 84 ASN A C 1
ATOM 659 O O . ASN A 1 84 ? -0.692 1.149 -9.348 1.00 98.06 84 ASN A O 1
ATOM 663 N N . GLN A 1 85 ? 1.232 0.020 -9.508 1.00 97.88 85 GLN A N 1
ATOM 664 C CA . GLN A 1 85 ? 1.400 0.329 -10.931 1.00 97.88 85 GLN A CA 1
ATOM 665 C C . GLN A 1 85 ? 0.352 -0.368 -11.810 1.00 97.88 85 GLN A C 1
ATOM 667 O O . GLN A 1 85 ? -0.037 0.181 -12.835 1.00 97.88 85 GLN A O 1
ATOM 672 N N . TYR A 1 86 ? -0.204 -1.508 -11.394 1.00 96.88 86 TYR A N 1
ATOM 673 C CA . TYR A 1 86 ? -1.382 -2.068 -12.073 1.00 96.88 86 TYR A CA 1
ATOM 674 C C . TYR A 1 86 ? -2.632 -1.182 -11.944 1.00 96.88 86 TYR A C 1
ATOM 676 O O . TYR A 1 86 ? -3.556 -1.283 -12.749 1.00 96.88 86 TYR A O 1
ATOM 684 N N . LYS A 1 87 ? -2.704 -0.347 -10.903 1.00 95.81 87 LYS A N 1
ATOM 685 C CA . LYS A 1 87 ? -3.931 0.349 -10.485 1.00 95.81 87 LYS A CA 1
ATOM 686 C C . LYS A 1 87 ? -3.899 1.849 -10.745 1.00 95.81 87 LYS A C 1
ATOM 688 O O . LYS A 1 87 ? -4.954 2.472 -10.748 1.00 95.81 87 LYS A O 1
ATOM 693 N N . PHE A 1 88 ? -2.723 2.435 -10.930 1.00 96.12 88 PHE A N 1
ATOM 694 C CA . PHE A 1 88 ? -2.586 3.867 -11.156 1.00 96.12 88 PHE A CA 1
ATOM 695 C C . PHE A 1 88 ? -2.744 4.242 -12.632 1.00 96.12 88 PHE A C 1
ATOM 697 O O . PHE A 1 88 ? -2.316 3.478 -13.497 1.00 96.12 88 PHE A O 1
ATOM 704 N N . PRO A 1 89 ? -3.301 5.433 -12.922 1.00 95.88 89 PRO A N 1
ATOM 705 C CA . PRO A 1 89 ? -3.244 6.020 -14.254 1.00 95.88 89 PRO A CA 1
ATOM 706 C C . PRO A 1 89 ? -1.796 6.169 -14.729 1.00 95.88 89 PRO A C 1
ATOM 708 O O . PRO A 1 89 ? -0.924 6.555 -13.947 1.00 95.88 89 PRO A O 1
ATOM 711 N N . TYR A 1 90 ? -1.541 5.942 -16.012 1.00 96.19 90 TYR A N 1
ATOM 712 C CA . TYR A 1 90 ? -0.231 6.080 -16.644 1.00 96.19 90 TYR A CA 1
ATOM 713 C C . TYR A 1 90 ? 0.337 7.487 -16.470 1.00 96.19 90 TYR A C 1
ATOM 715 O O . TYR A 1 90 ? 1.496 7.651 -16.092 1.00 96.19 90 TYR A O 1
ATOM 723 N N . ALA A 1 91 ? -0.512 8.504 -16.613 1.00 95.38 91 ALA A N 1
ATOM 724 C CA . ALA A 1 91 ? -0.133 9.904 -16.447 1.00 95.38 91 ALA A CA 1
ATOM 725 C C . ALA A 1 91 ? 0.066 10.345 -14.981 1.00 95.38 91 ALA A C 1
ATOM 727 O O . ALA A 1 91 ? 0.397 11.507 -14.740 1.00 95.38 91 ALA A O 1
ATOM 728 N N . MET A 1 92 ? -0.158 9.475 -13.983 1.00 96.94 92 MET A N 1
ATOM 729 C CA . MET A 1 92 ? 0.034 9.847 -12.579 1.00 96.94 92 MET A CA 1
ATOM 730 C C . MET A 1 92 ? 1.519 10.151 -12.311 1.00 96.94 92 MET A C 1
ATOM 732 O O . MET A 1 92 ? 2.343 9.254 -12.503 1.00 96.94 92 MET A O 1
ATOM 736 N N . PRO A 1 93 ? 1.871 11.351 -11.808 1.00 97.69 93 PRO A N 1
ATOM 737 C CA . PRO A 1 93 ? 3.265 11.712 -11.578 1.00 97.69 93 PRO A CA 1
ATOM 738 C C . PRO A 1 93 ? 3.946 10.834 -10.527 1.00 97.69 93 PRO A C 1
ATOM 740 O O . PRO A 1 93 ? 3.316 10.479 -9.524 1.00 97.69 93 PRO A O 1
ATOM 743 N N . LEU A 1 94 ? 5.249 10.578 -10.680 1.00 98.56 94 LEU A N 1
ATOM 744 C CA . LEU A 1 94 ? 6.052 9.797 -9.728 1.00 98.56 94 LEU A CA 1
ATOM 745 C C . LEU A 1 94 ? 5.868 10.277 -8.280 1.00 98.56 94 LEU A C 1
ATOM 747 O O . LEU A 1 94 ? 5.643 9.479 -7.372 1.00 98.56 94 LEU A O 1
ATOM 751 N N . SER A 1 95 ? 5.902 11.591 -8.054 1.00 98.44 95 SER A N 1
ATOM 752 C CA . SER A 1 95 ? 5.726 12.185 -6.722 1.00 98.44 95 SER A CA 1
ATOM 753 C C . SER A 1 95 ? 4.358 11.871 -6.103 1.00 98.44 95 SER A C 1
ATOM 755 O O . SER A 1 95 ? 4.265 11.640 -4.896 1.00 98.44 95 SER A O 1
ATOM 757 N N . THR A 1 96 ? 3.301 11.809 -6.914 1.00 98.38 96 THR A N 1
ATOM 758 C CA . THR A 1 96 ? 1.959 11.419 -6.469 1.00 98.38 96 THR A CA 1
ATOM 759 C C . THR A 1 96 ? 1.902 9.930 -6.136 1.00 98.38 96 THR A C 1
ATOM 761 O O . THR A 1 96 ? 1.306 9.571 -5.123 1.00 98.38 96 THR A O 1
ATOM 764 N N . ARG A 1 97 ? 2.581 9.064 -6.901 1.00 98.56 97 ARG A N 1
ATOM 765 C CA . ARG A 1 97 ? 2.663 7.618 -6.609 1.00 98.56 97 ARG A CA 1
ATOM 766 C C . ARG A 1 97 ? 3.351 7.342 -5.278 1.00 98.56 97 ARG A C 1
ATOM 768 O O . ARG A 1 97 ? 2.863 6.534 -4.493 1.00 98.56 97 ARG A O 1
ATOM 775 N N . VAL A 1 98 ? 4.441 8.059 -4.994 1.00 98.81 98 VAL A N 1
ATOM 776 C CA . VAL A 1 98 ? 5.143 7.986 -3.702 1.00 98.81 98 VAL A CA 1
ATOM 777 C C . VAL A 1 98 ? 4.218 8.390 -2.553 1.00 98.81 98 VAL A C 1
ATOM 779 O O . VAL A 1 98 ? 4.117 7.682 -1.554 1.00 98.81 98 VAL A O 1
ATOM 782 N N . ARG A 1 99 ? 3.473 9.492 -2.703 1.00 98.75 99 ARG A N 1
ATOM 783 C CA . ARG A 1 99 ? 2.488 9.914 -1.694 1.00 98.75 99 ARG A CA 1
ATOM 784 C C . ARG A 1 99 ? 1.370 8.887 -1.520 1.00 98.75 99 ARG A C 1
ATOM 786 O O . ARG A 1 99 ? 0.985 8.609 -0.391 1.00 98.75 99 ARG A O 1
ATOM 793 N N . ALA A 1 100 ? 0.874 8.295 -2.604 1.00 98.50 100 ALA A N 1
ATOM 794 C CA . ALA A 1 100 ? -0.151 7.257 -2.546 1.00 98.50 100 ALA A CA 1
ATOM 795 C C . ALA A 1 100 ? 0.346 5.985 -1.830 1.00 98.50 100 ALA A C 1
ATOM 797 O O . ALA A 1 100 ? -0.406 5.366 -1.073 1.00 98.50 100 ALA A O 1
ATOM 798 N N . GLN A 1 101 ? 1.625 5.631 -1.989 1.00 98.75 101 GLN A N 1
ATOM 799 C CA . GLN A 1 101 ? 2.262 4.567 -1.212 1.00 98.75 101 GLN A CA 1
ATOM 800 C C . GLN A 1 101 ? 2.309 4.903 0.286 1.00 98.75 101 GLN A C 1
ATOM 802 O O . GLN A 1 101 ? 1.925 4.067 1.105 1.00 98.75 101 GLN A O 1
ATOM 807 N N . ALA A 1 102 ? 2.686 6.132 0.652 1.00 98.88 102 ALA A N 1
ATOM 808 C CA . ALA A 1 102 ? 2.655 6.587 2.044 1.00 98.88 102 ALA A CA 1
ATOM 809 C C . ALA A 1 102 ? 1.240 6.594 2.641 1.00 98.88 102 ALA A C 1
ATOM 811 O O . ALA A 1 102 ? 1.050 6.122 3.758 1.00 98.88 102 ALA A O 1
ATOM 812 N N . VAL A 1 103 ? 0.233 7.043 1.884 1.00 98.69 103 VAL A N 1
ATOM 813 C CA . VAL A 1 103 ? -1.181 6.976 2.293 1.00 98.69 103 VAL A CA 1
ATOM 814 C C . VAL A 1 103 ? -1.631 5.529 2.494 1.00 98.69 103 VAL A C 1
ATOM 816 O O . VAL A 1 103 ? -2.341 5.233 3.447 1.00 98.69 103 VAL A O 1
ATOM 819 N N . SER A 1 104 ? -1.192 4.601 1.645 1.00 98.62 104 SER A N 1
ATOM 820 C CA . SER A 1 104 ? -1.519 3.181 1.819 1.00 98.62 104 SER A CA 1
ATOM 821 C C . SER A 1 104 ? -0.931 2.640 3.126 1.00 98.62 104 SER A C 1
ATOM 823 O O . SER A 1 104 ? -1.640 2.026 3.919 1.00 98.62 104 SER A O 1
ATOM 825 N N . LEU A 1 105 ? 0.348 2.923 3.396 1.00 98.75 105 LEU A N 1
ATOM 826 C CA . LEU A 1 105 ? 1.022 2.503 4.629 1.00 98.75 105 LEU A CA 1
ATOM 827 C C . LEU A 1 105 ? 0.430 3.158 5.883 1.00 98.75 105 LEU A C 1
ATOM 829 O O . LEU A 1 105 ? 0.368 2.509 6.928 1.00 98.75 105 LEU A O 1
ATOM 833 N N . SER A 1 106 ? -0.041 4.406 5.793 1.00 98.75 106 SER A N 1
ATOM 834 C CA . SER A 1 106 ? -0.613 5.118 6.940 1.00 98.75 106 SER A CA 1
ATOM 835 C C . SER A 1 106 ? -1.884 4.454 7.471 1.00 98.75 106 SER A C 1
ATOM 837 O O . SER A 1 106 ? -2.103 4.476 8.679 1.00 98.75 106 SER A O 1
ATOM 839 N N . THR A 1 107 ? -2.675 3.791 6.618 1.00 98.62 107 THR A N 1
ATOM 840 C CA . THR A 1 107 ? -3.866 3.043 7.066 1.00 98.62 107 THR A CA 1
ATOM 841 C C . THR A 1 107 ? -3.510 1.902 8.023 1.00 98.62 107 THR A C 1
ATOM 843 O O . THR A 1 107 ? -4.194 1.701 9.024 1.00 98.62 107 THR A O 1
ATOM 846 N N . ALA A 1 108 ? -2.403 1.198 7.772 1.00 97.75 108 ALA A N 1
ATOM 847 C CA . ALA A 1 108 ? -1.905 0.160 8.668 1.00 97.75 108 ALA A CA 1
ATOM 848 C C . ALA A 1 108 ? -1.185 0.763 9.885 1.00 97.75 108 ALA A C 1
ATOM 850 O O . ALA A 1 108 ? -1.443 0.355 11.013 1.00 97.75 108 ALA A O 1
ATOM 851 N N . LEU A 1 109 ? -0.307 1.751 9.670 1.00 98.19 109 LEU A N 1
ATOM 852 C CA . LEU A 1 109 ? 0.538 2.338 10.719 1.00 98.19 109 LEU A CA 1
ATOM 853 C C . LEU A 1 109 ? -0.234 3.169 11.745 1.00 98.19 109 LEU A C 1
ATOM 855 O O . LEU A 1 109 ? 0.136 3.169 12.914 1.00 98.19 109 LEU A O 1
ATOM 859 N N . LEU A 1 110 ? -1.279 3.884 11.336 1.00 98.38 110 LEU A N 1
ATOM 860 C CA . LEU A 1 110 ? -2.037 4.777 12.219 1.00 98.38 110 LEU A CA 1
ATOM 861 C C . LEU A 1 110 ? -3.354 4.153 12.709 1.00 98.38 110 LEU A C 1
ATOM 863 O O . LEU A 1 110 ? -4.090 4.793 13.457 1.00 98.38 110 LEU A O 1
ATOM 867 N N . GLY A 1 111 ? -3.656 2.915 12.304 1.00 97.56 111 GLY A N 1
ATOM 868 C CA . GLY A 1 111 ? -4.778 2.138 12.829 1.00 97.56 111 GLY A CA 1
ATOM 869 C C . GLY A 1 111 ? -4.489 1.510 14.200 1.00 97.56 111 GLY A C 1
ATOM 870 O O . GLY A 1 111 ? -3.335 1.351 14.593 1.00 97.56 111 GLY A O 1
ATOM 871 N N . GLN A 1 112 ? -5.543 1.110 14.915 1.00 98.19 112 GLN A N 1
ATOM 872 C CA . GLN A 1 112 ? -5.459 0.510 16.256 1.00 98.19 112 GLN A CA 1
ATOM 873 C C . GLN A 1 112 ? -4.858 -0.902 16.264 1.00 98.19 112 GLN A C 1
ATOM 875 O O . GLN A 1 112 ? -4.283 -1.313 17.271 1.00 98.19 112 GLN A O 1
ATOM 880 N N . GLY A 1 113 ? -4.985 -1.639 15.155 1.00 96.69 113 GLY A N 1
ATOM 881 C CA . GLY A 1 113 ? -4.397 -2.972 15.009 1.00 96.69 113 GLY A CA 1
ATOM 882 C C . GLY A 1 113 ? -2.866 -2.969 15.079 1.00 96.69 113 GLY A C 1
ATOM 883 O O . GLY A 1 113 ? -2.214 -1.920 15.043 1.00 96.69 113 GLY A O 1
ATOM 884 N N . VAL A 1 114 ? -2.272 -4.159 15.145 1.00 97.44 114 VAL A N 1
ATOM 885 C CA . VAL A 1 114 ? -0.818 -4.341 15.065 1.00 97.44 114 VAL A CA 1
ATOM 886 C C . VAL A 1 114 ? -0.372 -4.115 13.613 1.00 97.44 114 VAL A C 1
ATOM 888 O O . VAL A 1 114 ? -0.762 -4.885 12.732 1.00 97.44 114 VAL A O 1
ATOM 891 N N . PRO A 1 115 ? 0.434 -3.083 13.310 1.00 97.50 115 PRO A N 1
ATOM 892 C CA . PRO A 1 115 ? 0.894 -2.850 11.950 1.00 97.50 115 PRO A CA 1
ATOM 893 C C . PRO A 1 115 ? 1.905 -3.919 11.538 1.00 97.50 115 PRO A C 1
ATOM 895 O O . PRO A 1 115 ? 2.815 -4.264 12.294 1.00 97.50 115 PRO A O 1
ATOM 898 N N . PHE A 1 116 ? 1.789 -4.395 10.305 1.00 98.56 116 PHE A N 1
ATOM 899 C CA . PHE A 1 116 ? 2.778 -5.248 9.662 1.00 98.56 116 PHE A CA 1
ATOM 900 C C . PHE A 1 116 ? 3.257 -4.609 8.364 1.00 98.56 116 PHE A C 1
ATOM 902 O O . PHE A 1 116 ? 2.461 -4.218 7.508 1.00 98.56 116 PHE A O 1
ATOM 909 N N . ILE A 1 117 ? 4.579 -4.527 8.217 1.00 98.44 117 ILE A N 1
ATOM 910 C CA . ILE A 1 117 ? 5.239 -3.853 7.102 1.00 98.44 117 ILE A CA 1
ATOM 911 C C . ILE A 1 117 ? 6.157 -4.845 6.394 1.00 98.44 117 ILE A C 1
ATOM 913 O O . ILE A 1 117 ? 7.024 -5.469 7.004 1.00 98.44 117 ILE A O 1
ATOM 917 N N . HIS A 1 118 ? 5.988 -4.975 5.081 1.00 98.75 118 HIS A N 1
ATOM 918 C CA . HIS A 1 118 ? 6.913 -5.726 4.244 1.00 98.75 118 HIS A CA 1
ATOM 919 C C . HIS A 1 118 ? 8.209 -4.930 4.048 1.00 98.75 118 HIS A C 1
ATOM 921 O O . HIS A 1 118 ? 8.152 -3.800 3.563 1.00 98.75 118 HIS A O 1
ATOM 927 N N . MET A 1 119 ? 9.360 -5.532 4.367 1.00 98.62 119 MET A N 1
ATOM 928 C CA . MET A 1 119 ? 10.690 -4.928 4.189 1.00 98.62 119 MET A CA 1
ATOM 929 C C . MET A 1 119 ? 10.853 -4.277 2.808 1.00 98.62 119 MET A C 1
ATOM 931 O O . MET A 1 119 ? 10.644 -4.937 1.781 1.00 98.62 119 MET A O 1
ATOM 935 N N . GLY A 1 120 ? 11.261 -3.007 2.794 1.00 98.62 120 GLY A N 1
ATOM 936 C CA . GLY A 1 120 ? 11.456 -2.203 1.594 1.00 98.62 120 GLY A CA 1
ATOM 937 C C . GLY A 1 120 ? 10.201 -1.464 1.116 1.00 98.62 120 GLY A C 1
ATOM 938 O O . GLY A 1 120 ? 10.268 -0.765 0.107 1.00 98.62 120 GLY A O 1
ATOM 939 N N . SER A 1 121 ? 9.059 -1.566 1.806 1.00 98.75 121 SER A N 1
ATOM 940 C CA . SER A 1 121 ? 7.879 -0.739 1.484 1.00 98.75 121 SER A CA 1
ATOM 941 C C . SER A 1 121 ? 8.175 0.757 1.660 1.00 98.75 121 SER A C 1
ATOM 943 O O . SER A 1 121 ? 7.688 1.581 0.890 1.00 98.75 121 SER A O 1
ATOM 945 N N . GLU A 1 122 ? 9.029 1.093 2.620 1.00 98.62 122 GLU A N 1
ATOM 946 C CA . GLU A 1 122 ? 9.616 2.409 2.865 1.00 98.62 122 GLU A CA 1
ATOM 947 C C . GLU A 1 122 ? 10.614 2.846 1.778 1.00 98.62 122 GLU A C 1
ATOM 949 O O . GLU A 1 122 ? 10.842 4.035 1.596 1.00 98.62 122 GLU A O 1
ATOM 954 N N . LEU A 1 123 ? 11.135 1.904 0.984 1.00 98.81 123 LEU A N 1
ATOM 955 C CA . LEU A 1 123 ? 12.122 2.145 -0.078 1.00 98.81 123 LEU A CA 1
ATOM 956 C C . LEU A 1 123 ? 11.551 1.976 -1.493 1.00 98.81 123 LEU A C 1
ATOM 958 O O . LEU A 1 123 ? 12.299 1.751 -2.444 1.00 98.81 123 LEU A O 1
ATOM 962 N N . LEU A 1 124 ? 10.222 2.040 -1.650 1.00 98.81 124 LEU A N 1
ATOM 963 C CA . LEU A 1 124 ? 9.546 1.838 -2.941 1.00 98.81 124 LEU A CA 1
ATOM 964 C C . LEU A 1 124 ? 9.920 0.494 -3.596 1.00 98.81 124 LEU A C 1
ATOM 966 O O . LEU A 1 124 ? 10.053 0.393 -4.817 1.00 98.81 124 LEU A O 1
ATOM 970 N N . ARG A 1 125 ? 10.120 -0.550 -2.778 1.00 98.81 125 ARG A N 1
ATOM 971 C CA . ARG A 1 125 ? 10.583 -1.860 -3.242 1.00 98.81 125 ARG A CA 1
ATOM 972 C C . ARG A 1 125 ? 9.675 -2.414 -4.330 1.00 98.81 125 ARG A C 1
ATOM 974 O O . ARG A 1 125 ? 8.476 -2.606 -4.131 1.00 98.81 125 ARG A O 1
ATOM 981 N N . SER A 1 126 ? 10.308 -2.796 -5.425 1.00 98.81 126 SER A N 1
ATOM 982 C CA . SER A 1 126 ? 9.739 -3.591 -6.503 1.00 98.81 126 SER A CA 1
ATOM 983 C C . SER A 1 126 ? 10.379 -4.976 -6.501 1.00 98.81 126 SER A C 1
ATOM 985 O O . SER A 1 126 ? 11.490 -5.139 -5.991 1.00 98.81 126 SER A O 1
ATOM 987 N N . LYS A 1 127 ? 9.679 -5.957 -7.067 1.00 98.81 127 LYS A N 1
ATOM 988 C CA . LYS A 1 127 ? 10.227 -7.254 -7.477 1.00 98.81 127 LYS A CA 1
ATOM 989 C C . LYS A 1 127 ? 10.059 -7.449 -8.987 1.00 98.81 127 LYS A C 1
ATOM 991 O O . LYS A 1 127 ? 9.849 -8.565 -9.450 1.00 98.81 127 LYS A O 1
ATOM 996 N N . SER A 1 128 ? 10.095 -6.363 -9.758 1.00 98.38 128 SER A N 1
ATOM 997 C CA . SER A 1 128 ? 9.821 -6.355 -11.197 1.00 98.38 128 SER A CA 1
ATOM 998 C C . SER A 1 128 ? 8.494 -7.035 -11.552 1.00 98.38 128 SER A C 1
ATOM 1000 O O . SER A 1 128 ? 8.433 -7.831 -12.483 1.00 98.38 128 SER A O 1
ATOM 1002 N N . MET A 1 129 ? 7.433 -6.741 -10.790 1.00 98.31 129 MET A N 1
ATOM 1003 C CA . MET A 1 129 ? 6.067 -7.255 -10.982 1.00 98.31 129 MET A CA 1
ATOM 1004 C C . MET A 1 129 ? 5.839 -8.720 -10.580 1.00 98.31 129 MET A C 1
ATOM 1006 O O . MET A 1 129 ? 4.735 -9.226 -10.783 1.00 98.31 129 MET A O 1
ATOM 1010 N N . GLN A 1 130 ? 6.826 -9.391 -9.974 1.00 98.06 130 GLN A N 1
ATOM 1011 C CA . GLN A 1 130 ? 6.686 -10.770 -9.489 1.00 98.06 130 GLN A CA 1
ATOM 1012 C C . GLN A 1 130 ? 5.583 -10.886 -8.433 1.00 98.06 130 GLN A C 1
ATOM 1014 O O . GLN A 1 130 ? 5.657 -10.249 -7.377 1.00 98.06 130 GLN A O 1
ATOM 1019 N N . ARG A 1 131 ? 4.594 -11.753 -8.680 1.00 97.94 131 ARG A N 1
ATOM 1020 C CA . ARG A 1 131 ? 3.576 -12.117 -7.689 1.00 97.94 131 ARG A CA 1
ATOM 1021 C C . ARG A 1 131 ? 4.095 -13.142 -6.687 1.00 97.94 131 ARG A C 1
ATOM 1023 O O . ARG A 1 131 ? 3.708 -13.108 -5.527 1.00 97.94 131 ARG A O 1
ATOM 1030 N N . ASP A 1 132 ? 4.939 -14.072 -7.112 1.00 98.12 132 ASP A N 1
ATOM 1031 C CA . ASP A 1 132 ? 5.422 -15.157 -6.255 1.00 98.12 132 ASP A CA 1
ATOM 1032 C C . ASP A 1 132 ? 6.933 -15.343 -6.418 1.00 98.12 132 ASP A C 1
ATOM 1034 O O . ASP A 1 132 ? 7.414 -16.078 -7.279 1.00 98.12 132 ASP A O 1
ATOM 1038 N N . SER A 1 133 ? 7.692 -14.626 -5.587 1.00 98.12 133 SER A N 1
ATOM 1039 C CA . SER A 1 133 ? 9.144 -14.508 -5.728 1.00 98.12 133 SER A CA 1
ATOM 1040 C C . SER A 1 133 ? 9.949 -15.449 -4.829 1.00 98.12 133 SER A C 1
ATOM 1042 O O . SER A 1 133 ? 11.158 -15.237 -4.691 1.00 98.12 133 SER A O 1
ATOM 1044 N N . TYR A 1 134 ? 9.312 -16.463 -4.223 1.00 98.12 134 TYR A N 1
ATOM 1045 C CA . TYR A 1 134 ? 9.932 -17.347 -3.221 1.00 98.12 134 TYR A CA 1
ATOM 1046 C C . TYR A 1 134 ? 11.255 -17.974 -3.696 1.00 98.12 134 TYR A C 1
ATOM 1048 O O . TYR A 1 134 ? 12.186 -18.122 -2.913 1.00 98.12 134 TYR A O 1
ATOM 1056 N N . ASP A 1 135 ? 11.347 -18.270 -4.994 1.00 97.81 135 ASP A N 1
ATOM 1057 C CA . ASP A 1 135 ? 12.495 -18.896 -5.653 1.00 97.81 135 ASP A CA 1
ATOM 1058 C C . ASP A 1 135 ? 12.880 -18.120 -6.932 1.00 97.81 135 ASP A C 1
ATOM 1060 O O . ASP A 1 135 ? 13.192 -18.658 -7.989 1.00 97.81 135 ASP A O 1
ATOM 1064 N N . SER A 1 136 ? 12.777 -16.790 -6.875 1.00 98.00 136 SER A N 1
ATOM 1065 C CA . SER A 1 136 ? 13.227 -15.895 -7.959 1.00 98.00 136 SER A CA 1
ATOM 1066 C C . SER A 1 136 ? 14.657 -15.376 -7.756 1.00 98.00 136 SER A C 1
ATOM 1068 O O . SER A 1 136 ? 15.106 -14.491 -8.483 1.00 98.00 136 SER A O 1
ATOM 1070 N N . GLY A 1 137 ? 15.370 -15.909 -6.759 1.00 97.94 137 GLY A N 1
ATOM 1071 C CA . GLY A 1 137 ? 16.748 -15.544 -6.438 1.00 97.94 137 GLY A CA 1
ATOM 1072 C C . GLY A 1 137 ? 16.941 -14.075 -6.054 1.00 97.94 137 GLY A C 1
ATOM 1073 O O . GLY A 1 137 ? 15.986 -13.308 -5.879 1.00 97.94 137 GLY A O 1
ATOM 1074 N N . ASP A 1 138 ? 18.208 -13.686 -5.930 1.00 98.44 138 ASP A N 1
ATOM 1075 C CA . ASP A 1 138 ? 18.596 -12.344 -5.487 1.00 98.44 138 ASP A CA 1
ATOM 1076 C C . ASP A 1 138 ? 18.210 -11.259 -6.492 1.00 98.44 138 ASP A C 1
ATOM 1078 O O . ASP A 1 138 ? 17.837 -10.160 -6.086 1.00 98.44 138 ASP A O 1
ATOM 1082 N N . TRP A 1 139 ? 18.248 -11.574 -7.792 1.00 98.00 139 TRP A N 1
ATOM 1083 C CA . TRP A 1 139 ? 17.971 -10.620 -8.869 1.00 98.00 139 TRP A CA 1
ATOM 1084 C C . TRP A 1 139 ? 16.640 -9.890 -8.663 1.00 98.00 139 TRP A C 1
ATOM 1086 O O . TRP A 1 139 ? 16.610 -8.665 -8.595 1.00 98.00 139 TRP A O 1
ATOM 1096 N N . TYR A 1 140 ? 15.549 -10.638 -8.479 1.00 98.12 140 TYR A N 1
ATOM 1097 C CA . TYR A 1 140 ? 14.220 -10.055 -8.292 1.00 98.12 140 TYR A CA 1
ATOM 1098 C C . TYR A 1 140 ? 13.946 -9.624 -6.846 1.00 98.12 140 TYR A C 1
ATOM 1100 O O . TYR A 1 140 ? 13.147 -8.720 -6.617 1.00 98.12 140 TYR A O 1
ATOM 1108 N N . ASN A 1 141 ? 14.574 -10.261 -5.852 1.00 98.69 141 ASN A N 1
ATOM 1109 C CA . ASN A 1 141 ? 14.259 -10.015 -4.441 1.00 98.69 141 ASN A CA 1
ATOM 1110 C C . ASN A 1 141 ? 15.097 -8.913 -3.783 1.00 98.69 141 ASN A C 1
ATOM 1112 O O . ASN A 1 141 ? 14.753 -8.512 -2.663 1.00 98.69 141 ASN A O 1
ATOM 1116 N N . ARG A 1 142 ? 16.151 -8.425 -4.451 1.00 98.50 142 ARG A N 1
ATOM 1117 C CA . ARG A 1 142 ? 17.096 -7.437 -3.920 1.00 98.50 142 ARG A CA 1
ATOM 1118 C C . ARG A 1 142 ? 16.391 -6.202 -3.356 1.00 98.50 142 ARG A C 1
ATOM 1120 O O . ARG A 1 142 ? 15.578 -5.562 -4.018 1.00 98.50 142 ARG A O 1
ATOM 1127 N N . VAL A 1 143 ? 16.802 -5.814 -2.152 1.00 98.69 143 VAL A N 1
ATOM 1128 C CA . VAL A 1 143 ? 16.535 -4.494 -1.571 1.00 98.69 143 VAL A CA 1
ATOM 1129 C C . VAL A 1 143 ? 17.836 -3.706 -1.591 1.00 98.69 143 VAL A C 1
ATOM 1131 O O . VAL A 1 143 ? 18.869 -4.189 -1.132 1.00 98.69 143 VAL A O 1
ATOM 1134 N N . ASP A 1 144 ? 17.804 -2.517 -2.183 1.00 98.44 144 ASP A N 1
ATOM 1135 C CA . ASP A 1 144 ? 18.978 -1.660 -2.304 1.00 98.44 144 ASP A CA 1
ATOM 1136 C C . ASP A 1 144 ? 19.005 -0.616 -1.182 1.00 98.44 144 ASP A C 1
ATOM 1138 O O . ASP A 1 144 ? 18.455 0.476 -1.305 1.00 98.44 144 ASP A O 1
ATOM 1142 N N . PHE A 1 145 ? 19.677 -0.948 -0.079 1.00 98.38 145 PHE A N 1
ATOM 1143 C CA . PHE A 1 145 ? 19.810 -0.055 1.077 1.00 98.38 145 PHE A CA 1
ATOM 1144 C C . PHE A 1 145 ? 20.688 1.179 0.817 1.00 98.38 145 PHE A C 1
ATOM 1146 O O . PHE A 1 145 ? 20.723 2.081 1.647 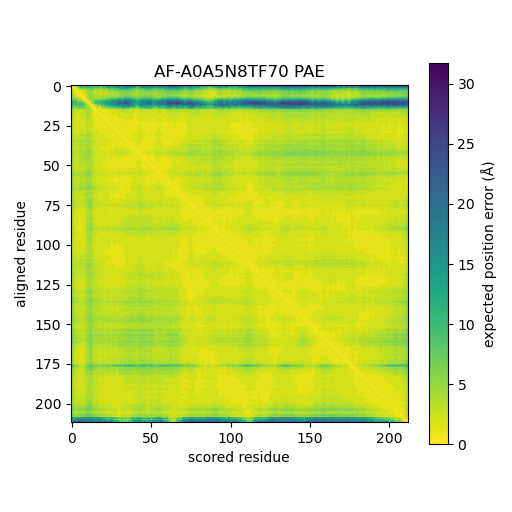1.00 98.38 145 PHE A O 1
ATOM 1153 N N . THR A 1 146 ? 21.364 1.269 -0.337 1.00 98.38 146 THR A N 1
ATOM 1154 C CA . THR A 1 146 ? 22.041 2.510 -0.761 1.00 98.38 146 THR A CA 1
ATOM 1155 C C . THR A 1 146 ? 21.060 3.574 -1.271 1.00 98.38 146 THR A C 1
ATOM 1157 O O . THR A 1 146 ? 21.465 4.703 -1.557 1.00 98.38 146 THR A O 1
ATOM 1160 N N . GLN A 1 147 ? 19.774 3.212 -1.393 1.00 98.12 147 GLN A N 1
ATOM 1161 C CA . GLN A 1 147 ? 18.679 4.053 -1.883 1.00 98.12 147 GLN A CA 1
ATOM 1162 C C . GLN A 1 147 ? 18.906 4.606 -3.299 1.00 98.12 147 GLN A C 1
ATOM 1164 O O . GLN A 1 147 ? 18.336 5.629 -3.669 1.00 98.12 147 GLN A O 1
ATOM 1169 N N . GLN A 1 148 ? 19.743 3.950 -4.109 1.00 98.31 148 GLN A N 1
ATOM 1170 C CA . GLN A 1 148 ? 20.037 4.411 -5.467 1.00 98.31 148 GLN A CA 1
ATOM 1171 C C . GLN A 1 148 ? 19.077 3.831 -6.503 1.00 98.31 148 GLN A C 1
ATOM 1173 O O . GLN A 1 148 ? 18.790 4.470 -7.515 1.00 98.31 148 GLN A O 1
ATOM 1178 N N . THR A 1 149 ? 18.596 2.609 -6.279 1.00 97.69 149 THR A N 1
ATOM 1179 C CA . THR A 1 149 ? 17.799 1.870 -7.258 1.00 97.69 149 THR A CA 1
ATOM 1180 C C . THR A 1 149 ? 16.696 1.045 -6.604 1.00 97.69 149 THR A C 1
ATOM 1182 O O . THR A 1 149 ? 16.691 0.800 -5.402 1.00 97.69 149 THR A O 1
ATOM 1185 N N . THR A 1 150 ? 15.760 0.566 -7.418 1.00 98.38 150 THR A N 1
ATOM 1186 C CA . THR A 1 150 ? 14.813 -0.497 -7.055 1.00 98.38 150 THR A CA 1
ATOM 1187 C C . THR A 1 150 ? 14.867 -1.594 -8.120 1.00 98.38 150 THR A C 1
ATOM 1189 O O . THR A 1 150 ? 15.515 -1.424 -9.159 1.00 98.38 150 THR A O 1
ATOM 1192 N N . GLN A 1 151 ? 14.186 -2.722 -7.891 1.00 98.25 151 GLN A N 1
ATOM 1193 C CA . GLN A 1 151 ? 14.049 -3.769 -8.914 1.00 98.25 151 GLN A CA 1
ATOM 1194 C C . GLN A 1 151 ? 12.884 -3.519 -9.884 1.00 98.25 151 GLN A C 1
ATOM 1196 O O . GLN A 1 151 ? 12.411 -4.457 -10.514 1.00 98.25 151 GLN A O 1
ATOM 1201 N N . TRP A 1 152 ? 12.402 -2.277 -10.010 1.00 98.50 152 TRP A N 1
ATOM 1202 C CA . TRP A 1 152 ? 11.378 -1.949 -11.000 1.00 98.50 152 TRP A CA 1
ATOM 1203 C C . TRP A 1 152 ? 11.949 -2.117 -12.409 1.00 98.50 152 TRP A C 1
ATOM 1205 O O . TRP A 1 152 ? 13.038 -1.607 -12.686 1.00 98.50 152 TRP A O 1
ATOM 1215 N N . ASP A 1 153 ? 11.204 -2.802 -13.284 1.00 97.50 153 ASP A N 1
ATOM 1216 C CA . ASP A 1 153 ? 11.543 -2.966 -14.705 1.00 97.50 153 ASP A CA 1
ATOM 1217 C C . ASP A 1 153 ? 12.930 -3.627 -14.915 1.00 97.50 153 ASP A C 1
ATOM 1219 O O . ASP A 1 153 ? 13.833 -3.087 -15.557 1.00 97.50 153 ASP A O 1
ATOM 1223 N N . LYS A 1 154 ? 13.133 -4.803 -14.295 1.00 97.31 154 LYS A N 1
ATOM 1224 C CA . LYS A 1 154 ? 14.361 -5.632 -14.356 1.00 97.31 154 LYS A CA 1
ATOM 1225 C C . LYS A 1 154 ? 14.173 -6.968 -15.079 1.00 97.31 154 LYS A C 1
ATOM 1227 O O . LYS A 1 154 ? 14.964 -7.892 -14.887 1.00 97.31 154 LYS A O 1
ATOM 1232 N N . GLY A 1 155 ? 13.146 -7.054 -15.916 1.00 96.94 155 GLY A N 1
ATOM 1233 C CA . GLY A 1 155 ? 12.744 -8.265 -16.627 1.00 96.94 155 GLY A CA 1
ATOM 1234 C C . GLY A 1 155 ? 11.352 -8.733 -16.218 1.00 96.94 155 GLY A C 1
ATOM 1235 O O . GLY A 1 155 ? 10.838 -8.354 -15.161 1.00 96.94 155 GLY A O 1
ATOM 1236 N N . LEU A 1 156 ? 10.734 -9.537 -17.081 1.00 98.12 156 LEU A N 1
ATOM 1237 C CA . LEU A 1 156 ? 9.423 -10.110 -16.805 1.00 98.12 156 LEU A CA 1
ATOM 1238 C C . LEU A 1 156 ? 9.500 -11.092 -15.626 1.00 98.12 156 LEU A C 1
ATOM 1240 O O . LEU A 1 156 ? 10.493 -11.813 -15.492 1.00 98.12 156 LEU A O 1
ATOM 1244 N N . PRO A 1 157 ? 8.457 -11.154 -14.782 1.00 97.56 157 PRO A N 1
ATOM 1245 C CA . PRO A 1 157 ? 8.334 -12.175 -13.753 1.00 97.56 157 PRO A CA 1
ATOM 1246 C C . PRO A 1 157 ? 8.466 -13.594 -14.292 1.00 97.56 157 PRO A C 1
ATOM 1248 O O . PRO A 1 157 ? 8.251 -13.847 -15.476 1.00 97.56 157 PRO A O 1
ATOM 1251 N N . ARG A 1 158 ? 8.726 -14.543 -13.393 1.00 96.75 158 ARG A N 1
ATOM 1252 C CA . ARG A 1 158 ? 8.765 -15.969 -13.722 1.00 96.75 158 ARG A CA 1
ATOM 1253 C C . ARG A 1 158 ? 7.510 -16.422 -14.479 1.00 96.75 158 ARG A C 1
ATOM 1255 O O . ARG A 1 158 ? 6.384 -16.196 -14.034 1.00 96.75 158 ARG A O 1
ATOM 1262 N N . GLU A 1 159 ? 7.721 -17.116 -15.593 1.00 97.81 159 GLU A N 1
ATOM 1263 C CA . GLU A 1 159 ? 6.649 -17.564 -16.489 1.00 97.81 159 GLU A CA 1
ATOM 1264 C C . GLU A 1 159 ? 5.656 -18.503 -15.795 1.00 97.81 159 GLU A C 1
ATOM 1266 O O . GLU A 1 159 ? 4.447 -18.340 -15.932 1.00 97.81 159 GLU A O 1
ATOM 1271 N N . ASP A 1 160 ? 6.152 -19.437 -14.978 1.00 97.12 160 ASP A N 1
ATOM 1272 C CA . ASP A 1 160 ? 5.324 -20.428 -14.281 1.00 97.12 160 ASP A CA 1
ATOM 1273 C C . ASP A 1 160 ? 4.347 -19.806 -13.269 1.00 97.12 160 ASP A C 1
ATOM 1275 O O . ASP A 1 160 ? 3.369 -20.443 -12.875 1.00 97.12 160 ASP A O 1
ATOM 1279 N N . LY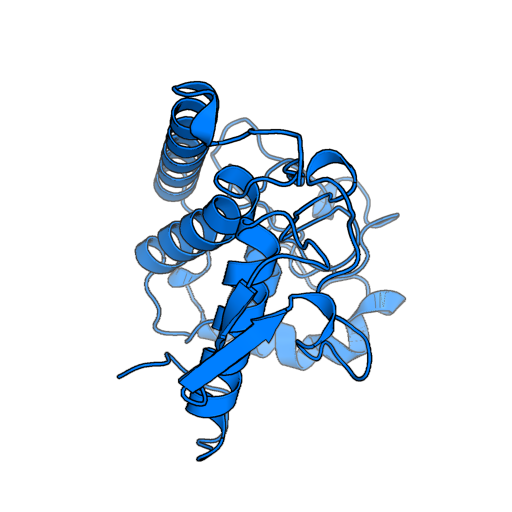S A 1 161 ? 4.602 -18.561 -12.848 1.00 95.81 161 LYS A N 1
ATOM 1280 C CA . LYS A 1 161 ? 3.788 -17.833 -11.865 1.00 95.81 161 LYS A CA 1
ATOM 1281 C C . LYS A 1 161 ? 2.966 -16.706 -12.473 1.00 95.81 161 LYS A C 1
ATOM 1283 O O . LYS A 1 161 ? 1.857 -16.462 -11.999 1.00 95.81 161 LYS A O 1
ATOM 1288 N N . ASP A 1 162 ? 3.498 -16.037 -13.492 1.00 96.56 162 ASP A N 1
ATOM 1289 C CA . ASP A 1 162 ? 2.952 -14.784 -14.022 1.00 96.56 162 ASP A CA 1
ATOM 1290 C C . ASP A 1 162 ? 2.959 -14.701 -15.557 1.00 96.56 162 ASP A C 1
ATOM 1292 O O . ASP A 1 162 ? 2.590 -13.661 -16.097 1.00 96.56 162 ASP A O 1
ATOM 1296 N N . GLY A 1 163 ? 3.299 -15.772 -16.283 1.00 97.56 163 GLY A N 1
ATOM 1297 C CA . GLY A 1 163 ? 3.349 -15.775 -17.753 1.00 97.56 163 GLY A CA 1
ATOM 1298 C C . GLY A 1 163 ? 2.048 -15.306 -18.414 1.00 97.56 163 GLY A C 1
ATOM 1299 O O . GLY A 1 163 ? 2.067 -14.532 -19.367 1.00 97.56 163 GLY A O 1
ATOM 1300 N N . TYR A 1 164 ? 0.896 -15.672 -17.841 1.00 97.62 164 TYR A N 1
ATOM 1301 C CA . TYR A 1 164 ? -0.417 -15.192 -18.294 1.00 97.62 164 TYR A CA 1
ATOM 1302 C C . TYR A 1 164 ? -0.596 -13.668 -18.146 1.00 97.62 164 TYR A C 1
ATOM 1304 O O . TYR A 1 164 ? -1.315 -13.044 -18.924 1.00 97.62 164 TYR A O 1
ATOM 1312 N N . ASN A 1 165 ? 0.069 -13.055 -17.164 1.00 97.62 165 ASN A N 1
ATOM 1313 C CA . ASN A 1 165 ? 0.012 -11.618 -16.904 1.00 97.62 165 ASN A CA 1
ATOM 1314 C C . ASN A 1 165 ? 1.042 -10.823 -17.719 1.00 97.62 165 ASN A C 1
ATOM 1316 O O . ASN A 1 165 ? 0.968 -9.595 -17.718 1.00 97.62 165 ASN A O 1
ATOM 1320 N N . TRP A 1 166 ? 1.988 -11.466 -18.416 1.00 98.44 166 TRP A N 1
ATOM 1321 C CA . TRP A 1 166 ? 3.040 -10.767 -19.161 1.00 98.44 166 TRP A CA 1
ATOM 1322 C C . TRP A 1 166 ? 2.512 -9.703 -20.135 1.00 98.44 166 TRP A C 1
ATOM 1324 O O . TRP A 1 166 ? 2.992 -8.576 -20.031 1.00 98.44 166 TRP A O 1
ATOM 1334 N N . PRO A 1 167 ? 1.475 -9.947 -20.967 1.00 98.19 167 PRO A N 1
ATOM 1335 C CA . PRO A 1 167 ? 0.959 -8.904 -21.861 1.00 98.19 167 PRO A CA 1
ATOM 1336 C C . PRO A 1 167 ? 0.462 -7.658 -21.108 1.00 98.19 167 PRO A C 1
ATOM 1338 O O . PRO A 1 167 ? 0.652 -6.521 -21.548 1.00 98.19 167 PRO A O 1
ATOM 1341 N N . MET A 1 168 ? -0.151 -7.860 -19.937 1.00 97.50 168 MET A N 1
ATOM 1342 C CA . MET A 1 168 ? -0.585 -6.771 -19.061 1.00 97.50 168 MET A CA 1
ATOM 1343 C C . MET A 1 168 ? 0.616 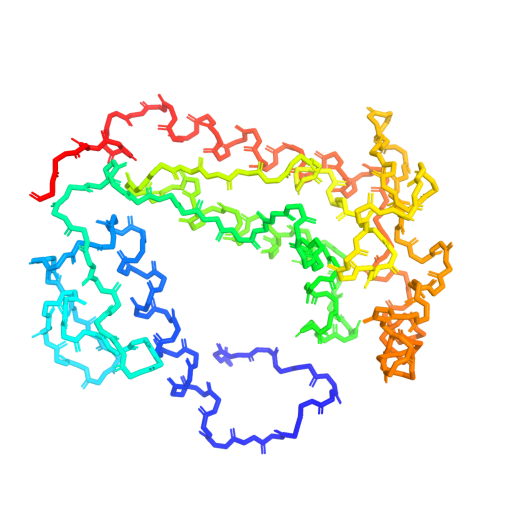-6.044 -18.448 1.00 97.50 168 MET A C 1
ATOM 1345 O O . MET A 1 168 ? 0.642 -4.817 -18.427 1.00 97.50 168 MET A O 1
ATOM 1349 N N . ILE A 1 169 ? 1.618 -6.783 -17.968 1.00 98.12 169 ILE A N 1
ATOM 1350 C CA . ILE A 1 169 ? 2.842 -6.225 -17.378 1.00 98.12 169 ILE A CA 1
ATOM 1351 C C . ILE A 1 169 ? 3.594 -5.371 -18.394 1.00 98.12 169 ILE A C 1
ATOM 1353 O O . ILE A 1 169 ? 3.967 -4.246 -18.076 1.00 98.12 169 ILE A O 1
ATOM 1357 N N . GLU A 1 170 ? 3.775 -5.872 -19.613 1.00 97.88 170 GLU A N 1
ATOM 1358 C CA . GLU A 1 170 ? 4.424 -5.138 -20.698 1.00 97.88 170 GLU A CA 1
ATOM 1359 C C . GLU A 1 170 ? 3.661 -3.854 -21.016 1.00 97.88 170 GLU A C 1
ATOM 1361 O O . GLU A 1 170 ? 4.266 -2.788 -21.093 1.00 97.88 170 GLU A O 1
ATOM 1366 N N . THR A 1 171 ? 2.328 -3.929 -21.104 1.00 97.62 171 THR A N 1
ATOM 1367 C CA . THR A 1 171 ? 1.475 -2.750 -21.309 1.00 97.62 171 THR A CA 1
ATOM 1368 C C . THR A 1 171 ? 1.660 -1.732 -20.180 1.00 97.62 171 THR A C 1
ATOM 1370 O O . THR A 1 171 ? 1.867 -0.547 -20.437 1.0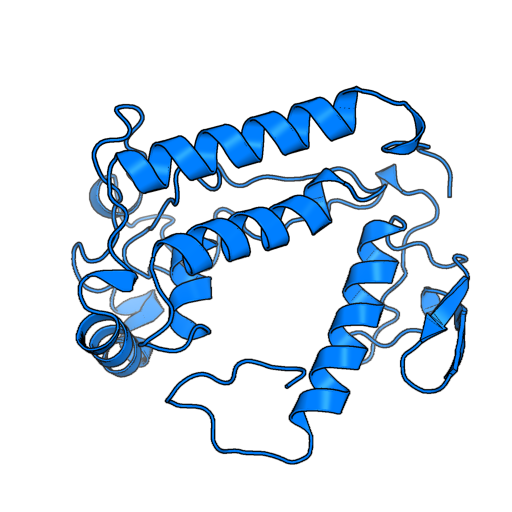0 97.62 171 THR A O 1
ATOM 1373 N N . VAL A 1 172 ? 1.630 -2.175 -18.923 1.00 97.25 172 VAL A N 1
ATOM 1374 C CA . VAL A 1 172 ? 1.807 -1.318 -17.742 1.00 97.25 172 VAL A CA 1
ATOM 1375 C C . VAL A 1 172 ? 3.193 -0.661 -17.738 1.00 97.25 172 VAL A C 1
ATOM 1377 O O . VAL A 1 172 ? 3.289 0.557 -17.595 1.00 97.25 172 VAL A O 1
ATOM 1380 N N . ILE A 1 173 ? 4.264 -1.432 -17.936 1.00 96.94 173 ILE A N 1
ATOM 1381 C CA . ILE A 1 173 ? 5.645 -0.923 -17.950 1.00 96.94 173 ILE A CA 1
ATOM 1382 C C . ILE A 1 173 ? 5.854 0.060 -19.106 1.00 96.94 173 ILE 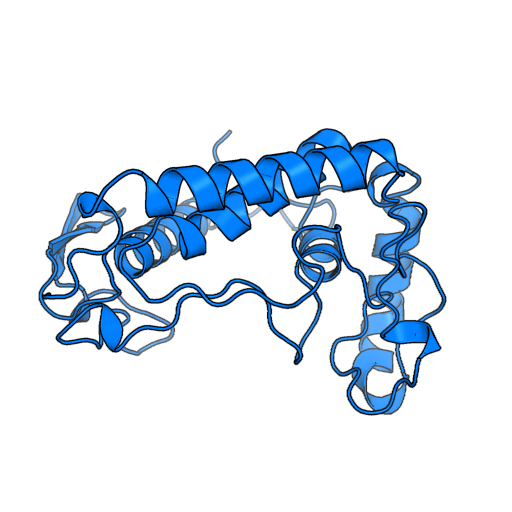A C 1
ATOM 1384 O O . ILE A 1 173 ? 6.416 1.136 -18.895 1.00 96.94 173 ILE A O 1
ATOM 1388 N N . ALA A 1 174 ? 5.372 -0.278 -20.305 1.00 96.94 174 ALA A N 1
ATOM 1389 C CA . ALA A 1 174 ? 5.554 0.536 -21.500 1.00 96.94 174 ALA A CA 1
ATOM 1390 C C . ALA A 1 174 ? 4.835 1.886 -21.418 1.00 96.94 174 ALA A C 1
ATOM 1392 O O . ALA A 1 174 ? 5.338 2.854 -21.974 1.00 96.94 174 ALA A O 1
ATOM 1393 N N . ASN A 1 175 ? 3.685 1.966 -20.740 1.00 97.44 175 ASN A N 1
ATOM 1394 C CA . ASN A 1 175 ? 2.904 3.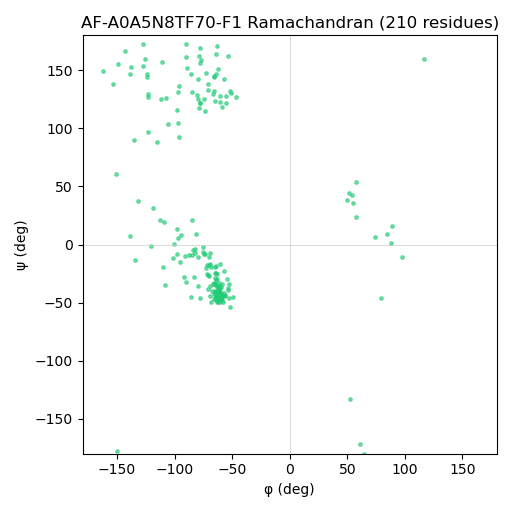203 -20.676 1.00 97.44 175 ASN A CA 1
ATOM 1395 C C . ASN A 1 175 ? 3.240 4.091 -19.467 1.00 97.44 175 ASN A C 1
ATOM 1397 O O . ASN A 1 175 ? 3.099 5.310 -19.554 1.00 97.44 175 ASN A O 1
ATOM 1401 N N . HIS A 1 176 ? 3.704 3.528 -18.343 1.00 95.44 176 HIS A N 1
ATOM 1402 C CA . HIS A 1 176 ? 4.088 4.344 -17.178 1.00 95.44 176 HIS A CA 1
ATOM 1403 C C . HIS A 1 176 ? 5.367 5.161 -17.390 1.00 95.44 176 HIS A C 1
ATOM 1405 O O . HIS A 1 176 ? 5.610 6.113 -16.647 1.00 95.44 176 HIS A O 1
ATOM 1411 N N . ASN A 1 177 ? 6.192 4.826 -18.385 1.00 90.56 177 ASN A N 1
ATOM 1412 C CA . ASN A 1 177 ? 7.395 5.580 -18.747 1.00 90.56 177 ASN A CA 1
ATOM 1413 C C . ASN A 1 177 ? 8.321 5.834 -17.534 1.00 90.56 177 ASN A C 1
ATOM 1415 O O . ASN A 1 177 ? 8.631 4.923 -16.765 1.00 90.56 177 ASN A O 1
ATOM 1419 N N . SER A 1 178 ? 8.792 7.073 -17.359 1.00 94.00 178 SER A N 1
ATOM 1420 C CA . SER A 1 178 ? 9.580 7.512 -16.202 1.00 94.00 178 SER A CA 1
ATOM 1421 C C . SER A 1 178 ? 8.766 7.632 -14.914 1.00 94.00 178 SER A C 1
ATOM 1423 O O . SER A 1 178 ? 9.357 7.634 -13.837 1.00 94.00 178 SER A O 1
ATOM 1425 N N . GLU A 1 179 ? 7.435 7.703 -14.988 1.00 96.00 179 GLU A N 1
ATOM 1426 C CA . GLU A 1 179 ? 6.598 8.000 -13.821 1.00 96.00 179 GLU A CA 1
ATOM 1427 C C . GLU A 1 179 ? 6.536 6.849 -12.818 1.00 96.00 179 GLU A C 1
ATOM 1429 O O . GLU A 1 179 ? 6.337 7.086 -11.630 1.00 96.00 179 GLU A O 1
ATOM 1434 N N . ALA A 1 180 ? 6.758 5.609 -13.259 1.00 96.94 180 ALA A N 1
ATOM 1435 C CA . ALA A 1 180 ? 6.856 4.451 -12.371 1.00 96.94 180 ALA A CA 1
ATOM 1436 C C . ALA A 1 180 ? 8.298 4.057 -12.016 1.00 96.94 180 ALA A C 1
ATOM 1438 O O . ALA A 1 180 ? 8.479 3.038 -11.355 1.00 96.94 180 ALA A O 1
ATOM 1439 N N . LYS A 1 181 ? 9.321 4.828 -12.422 1.00 97.88 181 LYS A N 1
ATOM 1440 C CA . LYS A 1 181 ? 10.737 4.533 -12.129 1.00 97.88 181 LYS A CA 1
ATOM 1441 C C . LYS A 1 181 ? 11.199 5.329 -10.899 1.00 97.88 181 LYS A C 1
ATOM 1443 O O . LYS A 1 181 ? 11.441 6.529 -11.029 1.00 97.88 181 LYS A O 1
ATOM 1448 N N . PRO A 1 182 ? 11.350 4.709 -9.709 1.00 97.75 182 PRO A N 1
ATOM 1449 C CA . PRO A 1 182 ? 11.813 5.424 -8.525 1.00 97.75 182 PRO A CA 1
ATOM 1450 C C . PRO A 1 182 ? 13.204 6.025 -8.729 1.00 97.75 182 PRO A C 1
ATOM 1452 O O . PRO A 1 182 ? 14.146 5.327 -9.101 1.00 97.75 182 PRO A O 1
ATOM 1455 N N . THR A 1 183 ? 13.333 7.318 -8.452 1.00 98.56 183 THR A N 1
ATOM 1456 C CA . THR A 1 183 ? 14.623 8.010 -8.366 1.00 98.56 183 THR A CA 1
ATOM 1457 C C . THR A 1 183 ? 15.161 7.948 -6.931 1.00 98.56 183 THR A C 1
ATOM 1459 O O . THR A 1 183 ? 14.367 7.772 -6.003 1.00 98.56 183 THR A O 1
ATOM 1462 N N . PRO A 1 184 ? 16.468 8.177 -6.696 1.00 98.75 184 PRO A N 1
ATOM 1463 C CA . PRO A 1 184 ? 17.010 8.255 -5.336 1.00 98.75 184 PRO A CA 1
ATOM 1464 C C . PRO A 1 184 ? 16.273 9.269 -4.449 1.00 98.75 184 PRO A C 1
ATOM 1466 O O . PRO A 1 184 ? 15.970 8.992 -3.291 1.00 98.75 184 PRO A O 1
ATOM 1469 N N . GLN A 1 185 ? 15.884 10.418 -5.014 1.00 98.75 185 GLN A N 1
ATOM 1470 C CA . GLN A 1 185 ? 15.090 11.415 -4.294 1.00 98.75 185 GLN A CA 1
ATOM 1471 C C . GLN A 1 185 ? 13.692 10.894 -3.934 1.00 98.75 185 GLN A C 1
ATOM 1473 O O . GLN A 1 185 ? 13.199 11.165 -2.844 1.00 98.75 185 GLN A O 1
ATOM 1478 N N . ALA A 1 186 ? 13.036 10.151 -4.831 1.00 98.81 186 ALA A N 1
ATOM 1479 C CA . ALA A 1 186 ? 11.733 9.552 -4.555 1.00 98.81 186 ALA A CA 1
ATOM 1480 C C . ALA A 1 186 ? 11.814 8.502 -3.435 1.00 98.81 186 ALA A C 1
ATOM 1482 O O . ALA A 1 186 ? 10.947 8.485 -2.563 1.00 98.81 186 ALA A O 1
ATOM 1483 N N . ILE A 1 187 ? 12.868 7.677 -3.435 1.00 98.88 187 ILE A N 1
ATOM 1484 C CA . ILE A 1 187 ? 13.137 6.678 -2.390 1.00 98.88 187 ILE A CA 1
ATOM 1485 C C . ILE A 1 187 ? 13.368 7.378 -1.044 1.00 98.88 187 ILE A C 1
ATOM 1487 O O . ILE A 1 187 ? 12.682 7.066 -0.076 1.00 98.88 187 ILE A O 1
ATOM 1491 N N . SER A 1 188 ? 14.236 8.392 -1.004 1.00 98.81 188 SER A N 1
ATOM 1492 C CA . SER A 1 188 ? 14.511 9.177 0.209 1.00 98.81 188 SER A CA 1
ATOM 1493 C C . SER A 1 188 ? 13.269 9.910 0.745 1.00 98.81 188 SER A C 1
ATOM 1495 O O . SER A 1 188 ? 13.045 9.969 1.957 1.00 98.81 188 SER A O 1
ATOM 1497 N N . ASN A 1 189 ? 12.411 10.426 -0.143 1.00 98.88 189 ASN A N 1
ATOM 1498 C CA . ASN A 1 189 ? 11.138 11.029 0.256 1.00 98.88 189 ASN A CA 1
ATOM 1499 C C . ASN A 1 189 ? 10.205 9.997 0.904 1.00 98.88 189 ASN A C 1
ATOM 1501 O O . ASN A 1 189 ? 9.585 10.295 1.922 1.00 98.88 189 ASN A O 1
ATOM 1505 N N . MET A 1 190 ? 10.099 8.795 0.327 1.00 98.88 190 MET A N 1
ATOM 1506 C CA . MET A 1 190 ? 9.276 7.723 0.889 1.00 98.88 190 MET A CA 1
ATOM 1507 C C . MET A 1 190 ? 9.797 7.268 2.254 1.00 98.88 190 MET A C 1
ATOM 1509 O O . MET A 1 190 ? 9.007 7.127 3.185 1.00 98.88 190 MET A O 1
ATOM 1513 N N . ASP A 1 191 ? 11.112 7.101 2.388 1.00 98.81 191 ASP A N 1
ATOM 1514 C CA . ASP A 1 191 ? 11.765 6.757 3.652 1.00 98.81 191 ASP A CA 1
ATOM 1515 C C . ASP A 1 191 ? 11.451 7.812 4.727 1.00 98.81 191 ASP A C 1
ATOM 1517 O O . ASP A 1 191 ? 11.022 7.488 5.836 1.00 98.81 191 ASP A O 1
ATOM 1521 N N . SER A 1 192 ? 11.522 9.098 4.367 1.00 98.81 192 SER A N 1
ATOM 1522 C CA . SER A 1 192 ? 11.137 10.203 5.258 1.00 98.81 192 SER A CA 1
ATOM 1523 C C . SER A 1 192 ? 9.662 10.131 5.677 1.00 98.81 192 SER A C 1
ATOM 1525 O O . SER A 1 192 ? 9.363 10.226 6.867 1.00 98.81 192 SER A O 1
ATOM 1527 N N . TYR A 1 193 ? 8.738 9.907 4.733 1.00 98.88 193 TYR A N 1
ATOM 1528 C CA . TYR A 1 193 ? 7.308 9.761 5.040 1.00 98.88 193 TYR A CA 1
ATOM 1529 C C . TYR A 1 193 ? 7.032 8.566 5.953 1.00 98.88 193 TYR A C 1
ATOM 1531 O O . TYR A 1 193 ? 6.214 8.655 6.866 1.00 98.88 193 TYR A O 1
ATOM 1539 N N . PHE A 1 194 ? 7.708 7.441 5.726 1.00 98.81 194 PHE A N 1
ATOM 1540 C CA . PHE A 1 194 ? 7.556 6.260 6.566 1.00 98.81 194 PHE A CA 1
ATOM 1541 C C . PHE A 1 194 ? 8.025 6.526 8.001 1.00 98.81 194 PHE A C 1
ATOM 1543 O O . PHE A 1 194 ? 7.288 6.237 8.944 1.00 98.81 194 PHE A O 1
ATOM 1550 N N . ASN A 1 195 ? 9.206 7.126 8.174 1.00 98.75 195 ASN A N 1
ATOM 1551 C CA . ASN A 1 195 ? 9.729 7.469 9.496 1.00 98.75 195 ASN A CA 1
ATOM 1552 C C . ASN A 1 195 ? 8.832 8.480 10.229 1.00 98.75 195 ASN A C 1
ATOM 1554 O O . ASN A 1 195 ? 8.621 8.342 11.433 1.00 98.75 195 ASN A O 1
ATOM 1558 N N . GLU A 1 196 ? 8.240 9.442 9.516 1.00 98.81 196 GLU A N 1
ATOM 1559 C CA . GLU A 1 196 ? 7.244 10.359 10.082 1.00 98.81 196 GLU A CA 1
ATOM 1560 C C . GLU A 1 196 ? 6.003 9.608 10.594 1.00 98.81 196 GLU A C 1
ATOM 1562 O O . GLU A 1 196 ? 5.570 9.826 11.725 1.00 98.81 196 GLU A O 1
ATOM 1567 N N . LEU A 1 197 ? 5.459 8.671 9.810 1.00 98.75 197 LEU A N 1
ATOM 1568 C CA . LEU A 1 197 ? 4.306 7.857 10.217 1.00 98.75 197 LEU A CA 1
ATOM 1569 C C . LEU A 1 197 ? 4.611 6.982 11.442 1.00 98.75 197 LEU A C 1
ATOM 1571 O O . LEU A 1 197 ? 3.772 6.856 12.336 1.00 98.75 197 LEU A O 1
ATOM 1575 N N . VAL A 1 198 ? 5.809 6.396 11.504 1.00 98.31 198 VAL A N 1
ATOM 1576 C CA . VAL A 1 198 ? 6.258 5.618 12.668 1.00 98.31 198 VAL A CA 1
ATOM 1577 C C . VAL A 1 198 ? 6.388 6.518 13.897 1.00 98.31 198 VAL A C 1
ATOM 1579 O O . VAL A 1 198 ? 5.858 6.174 14.955 1.00 98.31 198 VAL A O 1
ATOM 1582 N N . ALA A 1 199 ? 7.013 7.691 13.756 1.00 98.56 199 ALA A N 1
ATOM 1583 C CA . ALA A 1 199 ? 7.146 8.659 14.842 1.00 98.56 199 ALA A CA 1
ATOM 1584 C C . ALA A 1 199 ? 5.772 9.103 15.372 1.00 98.56 199 ALA A C 1
ATOM 1586 O O . ALA A 1 199 ? 5.555 9.097 16.587 1.00 98.56 199 ALA A O 1
ATOM 1587 N N . LEU A 1 200 ? 4.820 9.396 14.477 1.00 98.56 200 LEU A N 1
ATOM 1588 C CA . LEU A 1 200 ? 3.436 9.722 14.832 1.0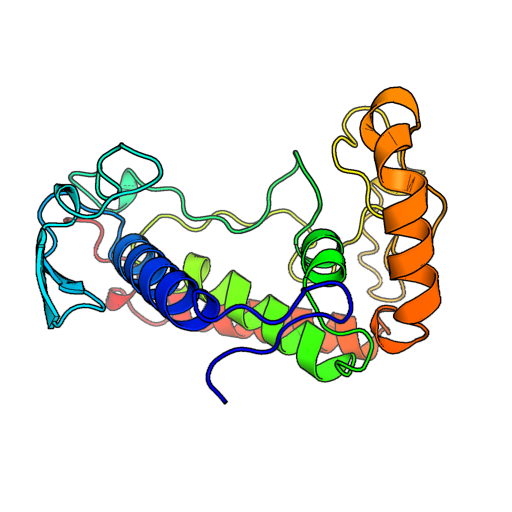0 98.56 200 LEU A CA 1
ATOM 1589 C C . LEU A 1 200 ? 2.777 8.600 15.632 1.00 98.56 200 LEU A C 1
ATOM 1591 O O . LEU A 1 200 ? 2.247 8.872 16.710 1.00 98.56 200 LEU A O 1
ATOM 1595 N N . ARG A 1 201 ? 2.861 7.345 15.171 1.00 97.75 201 ARG A N 1
ATOM 1596 C CA . ARG A 1 201 ? 2.298 6.201 15.904 1.00 97.75 201 ARG A CA 1
ATOM 1597 C C . ARG A 1 201 ? 2.854 6.111 17.326 1.00 97.75 201 ARG A C 1
ATOM 1599 O O . ARG A 1 201 ? 2.099 5.874 18.260 1.00 97.75 201 ARG A O 1
ATOM 1606 N N . THR A 1 202 ? 4.161 6.310 17.498 1.00 97.06 202 THR A N 1
ATOM 1607 C CA . THR A 1 202 ? 4.821 6.212 18.813 1.00 97.06 202 THR A CA 1
ATOM 1608 C C . THR A 1 202 ? 4.645 7.446 19.697 1.00 97.06 202 THR A C 1
ATOM 1610 O O . THR A 1 202 ? 4.980 7.402 20.877 1.00 97.06 202 THR A O 1
ATOM 1613 N N . SER A 1 203 ? 4.123 8.549 19.153 1.00 98.25 203 SER A N 1
ATOM 1614 C CA . SER A 1 203 ? 3.998 9.819 19.876 1.00 98.25 203 SER A CA 1
ATOM 1615 C C . SER A 1 203 ? 2.906 9.814 20.950 1.00 98.25 203 SER A C 1
ATOM 1617 O O . SER A 1 203 ? 2.925 10.656 21.848 1.00 98.25 203 SER A O 1
ATOM 1619 N N . SER A 1 204 ? 1.938 8.896 20.861 1.00 97.69 204 SER A N 1
ATOM 1620 C CA . SER A 1 204 ? 0.785 8.860 21.757 1.00 97.69 204 SER A CA 1
ATOM 1621 C C . SER A 1 204 ? 0.202 7.460 21.891 1.00 97.69 204 SER A C 1
ATOM 1623 O O . SER A 1 204 ? -0.034 6.775 20.897 1.00 97.69 204 SER A O 1
ATOM 1625 N N . GLY A 1 205 ? -0.165 7.098 23.124 1.00 95.38 205 GLY A N 1
ATOM 1626 C CA . GLY A 1 205 ? -0.888 5.859 23.416 1.00 95.38 205 GLY A CA 1
ATOM 1627 C C . GLY A 1 205 ? -2.250 5.741 22.726 1.00 95.38 205 GLY A C 1
ATOM 1628 O O . GLY A 1 205 ? -2.782 4.642 22.602 1.00 95.38 205 GLY A O 1
ATOM 1629 N N . LEU A 1 206 ? -2.797 6.854 22.223 1.00 97.19 206 LEU A N 1
ATOM 1630 C CA . LEU A 1 206 ? -4.067 6.875 21.494 1.00 97.19 206 LEU A CA 1
ATOM 1631 C C . LEU A 1 206 ? -4.022 6.106 20.163 1.00 97.19 206 LEU A C 1
ATOM 1633 O O . LEU A 1 206 ? -5.076 5.727 19.661 1.00 97.19 206 LEU A O 1
ATOM 1637 N N . PHE A 1 207 ? -2.840 5.842 19.598 1.00 96.81 207 PHE A N 1
ATOM 1638 C CA . PHE A 1 207 ? -2.693 5.026 18.384 1.00 96.81 207 PHE A CA 1
ATOM 1639 C C . PHE A 1 207 ? -2.646 3.514 18.655 1.00 96.81 207 PHE A C 1
ATOM 1641 O O . PHE A 1 207 ? -2.582 2.725 17.713 1.00 96.81 207 PHE A O 1
ATOM 1648 N N . HIS A 1 208 ? -2.643 3.099 19.923 1.00 93.75 208 HIS A N 1
ATOM 1649 C CA . HIS A 1 208 ? -2.530 1.698 20.314 1.00 93.75 208 HIS A CA 1
ATOM 1650 C C . HIS A 1 208 ? -3.236 1.434 21.658 1.00 93.75 208 HIS A C 1
ATOM 1652 O O . HIS A 1 208 ? -2.618 1.013 22.639 1.00 93.75 208 HIS A O 1
ATOM 1658 N N . LEU A 1 209 ? -4.553 1.681 21.692 1.00 95.00 209 LEU A N 1
ATOM 1659 C CA . LEU A 1 209 ? -5.402 1.536 22.887 1.00 95.00 209 LEU A CA 1
ATOM 1660 C C . LEU A 1 209 ? -5.474 0.089 23.408 1.00 95.00 209 LEU A C 1
ATOM 1662 O O . LEU A 1 209 ? -5.705 -0.136 24.595 1.00 95.00 209 LEU A O 1
ATOM 1666 N N . GLY A 1 210 ? -5.251 -0.894 22.534 1.00 77.06 210 GLY A N 1
ATOM 1667 C CA . GLY A 1 210 ? -5.116 -2.312 22.875 1.00 77.06 210 GLY A CA 1
ATOM 1668 C C . GLY A 1 210 ? -6.437 -3.045 23.122 1.00 77.06 210 GLY A C 1
ATOM 1669 O O . GLY A 1 210 ? -6.610 -4.131 22.578 1.00 77.06 210 GLY A O 1
ATOM 1670 N N . GLN A 1 211 ? -7.359 -2.472 23.898 1.00 83.62 211 GLN A N 1
ATOM 1671 C CA . GLN A 1 211 ? -8.661 -3.076 24.219 1.00 83.62 211 GLN A CA 1
ATOM 1672 C C . GLN A 1 211 ? -9.764 -2.563 23.289 1.00 83.62 211 GLN A C 1
ATOM 1674 O O . GLN A 1 211 ? -9.801 -1.367 22.987 1.00 83.62 211 GLN A O 1
ATOM 1679 N N . GLY A 1 212 ? -10.612 -3.484 22.821 1.00 69.06 212 GLY A N 1
ATOM 1680 C CA . GLY A 1 212 ? -11.711 -3.223 21.882 1.00 69.06 212 GLY A CA 1
ATOM 1681 C C . GLY A 1 212 ? -13.103 -3.254 22.500 1.00 69.06 212 GLY A C 1
ATOM 1682 O O . GLY A 1 212 ? -13.260 -3.773 23.628 1.00 69.06 212 GLY A O 1
#

Mean predicted aligned error: 3.3 Å